Protein AF-0000000078946453 (afdb_homodimer)

Foldseek 3Di:
DVVVVVVVVVVVVVVVVVVVVVVVVVVVVVVVLVVVLLVLLQVLQVLLVLLLCLLVLLVLVVVVLLPDPVSVVVSLVSLVSNLVSLVSQLVSLVVNCVSPVDVLSVLSNLLSVLSNVLSVVPNVPPSVCSVLSNVCSVLSNVLSVLSVVCSVCGSRNDDSVSSNSSSVSSVPRD/DVVVVVVVVVVVVVVVVVVVVVVVVVVVVVVVLVVVLLVLLQVLQVLLVLLLCLLVLLVLVVVVLLPDPVSVVVSLVSLVSNLVSLVSLLVSLVVNCVSPVDVLSVLSNLLSVLSNVLSVVPNVPPSVCSVLSNVCSVLSNVLSVLSVVCSVCGRRNDDSVSSNSSSVSSVPRD

Nearest PDB structures (foldseek):
  8tn6-assembly1_C  TM=4.004E-01  e=3.672E+00  synthetic construct
  3zx6-assembly1_B  TM=2.404E-01  e=4.456E+00  Archaeoglobus fulgidus DSM 4304
  7cbc-assembly2_B  TM=3.211E-01  e=9.672E+00  synthetic construct
  3zx6-assembly1_B  TM=2.409E-01  e=3.520E+00  Archaeoglobus fulgidus DSM 4304
  6s18-assembly1_B  TM=2.578E-01  e=8.008E+00  Pseudomonas putida KT2440

Radius of gyration: 26.11 Å; Cα contacts (8 Å, |Δi|>4): 482; chains: 2; bounding box: 46×91×52 Å

Organism: Thermococcus gammatolerans (strain DSM 15229 / JCM 11827 / EJ3) (NCBI:txid593117)

Secondary structure (DSSP, 8-state):
-HHHHHHHHHHHHHHHHHHHHHHHHHHHHHHHHHHHHHHHHHHHHHHHHHHHTTHHHHHHHHTTTTTSHHHHHHHHHHHHHHHHHHHHHHHHHHHHHHHH--HHHHHHHHHHHHHHHHHHHHHHTTTTTHHHHHHTHHHHHHHHHHHHHHHHT-TT---HHHHHHHHHHHHT--/-HHHHHHHHHHHHHHHHHHHHHHHHHHHHHHHHHHHHHHHHHHHHHHHHHHHTTHHHHHHHHTTTTTSHHHHHHHHHHHHHHHHHHHHHHHHHHHHHHHH--HHHHHHHHHHHHHHHHHHHHHHTTTTTHHHHHHTHHHHHHHHHHHHHHHHT-TT---HHHHHHHHHHHHT--

Sequence (348 aa):
MVLMKHVTSLILVLLLIVSGSLGYAYHQKSVESEKAKNGLISALTPTLHCLEEITLLKSMIEHNATRDPLQSQVLYEKVRRFNYCAWVLADIAGDLYQLTKDEKYWNLHSAASNLEVFLNHVNVHYPYAKDDLERNADLFEEIGESISEIYKSRRGNFTNAQTERLLNLTEGLSMVLMKHVTSLILVLLLIVSGSLGYAYHQKSVESEKAKNGLISALTPTLHCLEEITLLKSMIEHNATRDPLQSQVLYEKVRRFNYCAWVLADIAGDLYQLTKDEKYWNLHSAASNLEVFLNHVNVHYPYAKDDLERNADLFEEIGESISEIYKSRRGNFTNAQTERLLNLTEGLS

Solvent-accessible surface area (backbone atoms only — not comparable to full-atom values): 16660 Å² total; per-residue (Å²): 114,69,65,59,53,51,52,52,53,51,51,50,53,52,43,50,50,49,34,51,52,32,47,51,52,28,52,53,29,44,52,49,24,51,50,30,47,50,36,48,41,54,48,44,51,57,30,35,56,56,40,28,55,43,33,53,52,24,59,39,47,75,66,46,19,71,74,34,75,62,46,28,52,38,51,49,44,49,41,49,37,41,23,53,28,20,48,42,40,17,51,43,24,42,40,48,16,75,72,64,68,43,62,39,28,44,29,40,14,52,19,23,43,41,46,20,53,54,35,44,51,38,59,73,39,60,81,73,32,45,63,47,53,59,76,37,24,71,54,32,36,54,43,12,53,44,37,41,56,47,48,70,42,43,83,72,61,50,51,50,69,58,24,47,50,39,25,57,53,31,68,65,65,106,112,70,64,59,53,51,52,52,51,52,52,49,52,51,42,51,51,51,32,51,52,33,47,51,51,28,52,54,31,45,52,50,25,50,51,31,47,49,36,49,42,54,47,43,51,58,29,35,57,57,39,28,54,42,33,54,53,26,58,38,48,77,65,44,19,71,74,33,75,62,45,28,51,38,50,50,44,49,39,49,38,39,23,52,28,21,47,41,41,17,51,41,23,42,41,48,17,77,72,66,68,42,62,40,28,45,30,40,13,52,20,24,43,40,45,20,53,53,34,44,50,38,59,74,39,59,82,74,33,45,63,47,52,61,75,37,25,70,54,33,34,52,44,11,53,44,38,40,56,46,48,71,41,43,82,71,63,50,51,51,68,56,22,47,50,39,26,57,53,32,69,64,65,105

pLDDT: mean 92.34, std 5.79, range [66.19, 98.75]

Structure (mmCIF, N/CA/C/O backbone):
data_AF-0000000078946453-model_v1
#
loop_
_entity.id
_entity.type
_entity.pdbx_description
1 polymer 'Uncharacterized protein'
#
loop_
_atom_site.group_PDB
_atom_site.id
_atom_site.type_symbol
_atom_site.label_atom_id
_atom_site.label_alt_id
_atom_site.label_comp_id
_atom_site.label_asym_id
_atom_site.label_entity_id
_atom_site.label_seq_id
_atom_site.pdbx_PDB_ins_code
_atom_site.Cartn_x
_atom_site.Cartn_y
_atom_site.Cartn_z
_atom_site.occupancy
_atom_site.B_iso_or_equiv
_atom_site.auth_seq_id
_atom_site.auth_comp_id
_atom_site.auth_asym_id
_atom_site.auth_atom_id
_atom_site.pdbx_PDB_model_num
ATOM 1 N N . MET A 1 1 ? 0.824 58.375 33.188 1 66.88 1 MET A N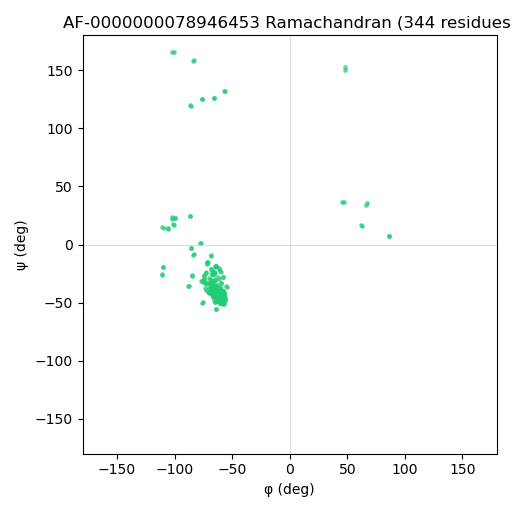 1
ATOM 2 C CA . MET A 1 1 ? 0.172 58.406 31.891 1 66.88 1 MET A CA 1
ATOM 3 C C . MET A 1 1 ? 1.122 57.938 30.797 1 66.88 1 MET A C 1
ATOM 5 O O . MET A 1 1 ? 0.752 57.094 29.969 1 66.88 1 MET A O 1
ATOM 9 N N . VAL A 1 2 ? 2.42 58.312 30.859 1 77.94 2 VAL A N 1
ATOM 10 C CA . VAL A 1 2 ? 3.438 57.938 29.891 1 77.94 2 VAL A CA 1
ATOM 11 C C . VAL A 1 2 ? 3.795 56.438 30.062 1 77.94 2 VAL A C 1
ATOM 13 O O . VAL A 1 2 ? 3.91 55.719 29.078 1 77.94 2 VAL A O 1
ATOM 16 N N . LEU A 1 3 ? 3.762 55.969 31.219 1 78.25 3 LEU A N 1
ATOM 17 C CA . LEU A 1 3 ? 4.109 54.562 31.516 1 78.25 3 LEU A CA 1
ATOM 18 C C . LEU A 1 3 ? 3.061 53.625 30.953 1 78.25 3 LEU A C 1
ATOM 20 O O . LEU A 1 3 ? 3.4 52.562 30.406 1 78.25 3 LEU A O 1
ATOM 24 N N . MET A 1 4 ? 1.855 54.031 31.109 1 77.06 4 MET A N 1
ATOM 25 C CA . MET A 1 4 ? 0.747 53.188 30.625 1 77.06 4 MET A CA 1
ATOM 26 C C . MET A 1 4 ? 0.76 53.094 29.109 1 77.06 4 MET A C 1
ATOM 28 O O . MET A 1 4 ? 0.455 52.062 28.547 1 77.06 4 MET A O 1
ATOM 32 N N . LYS A 1 5 ? 1.226 54.156 28.438 1 81.31 5 LYS A N 1
ATOM 33 C CA . LYS A 1 5 ? 1.313 54.188 26.984 1 81.31 5 LYS A CA 1
ATOM 34 C C . LYS A 1 5 ? 2.418 53.25 26.5 1 81.31 5 LYS A C 1
ATOM 36 O O . LYS A 1 5 ? 2.256 52.562 25.484 1 81.31 5 LYS A O 1
ATOM 41 N N . HIS A 1 6 ? 3.439 53.156 27.297 1 84.06 6 HIS A N 1
ATOM 42 C CA . HIS A 1 6 ? 4.562 52.281 26.938 1 84.06 6 HIS A CA 1
ATOM 43 C C . HIS A 1 6 ? 4.207 50.812 27.094 1 84.06 6 HIS A C 1
ATOM 45 O O . HIS A 1 6 ? 4.559 50 26.266 1 84.06 6 HIS A O 1
ATOM 51 N N . VAL A 1 7 ? 3.475 50.562 28.141 1 84.44 7 VAL A N 1
ATOM 52 C CA . VAL A 1 7 ? 3.076 49.156 28.406 1 84.44 7 VAL A CA 1
ATOM 53 C C . VAL A 1 7 ? 2.113 48.688 27.328 1 84.44 7 VAL A C 1
ATOM 55 O O . VAL A 1 7 ? 2.242 47.562 26.828 1 84.44 7 VAL A O 1
ATOM 58 N N . THR A 1 8 ? 1.197 49.531 26.891 1 83.5 8 THR A N 1
ATOM 59 C CA . THR A 1 8 ? 0.227 49.156 25.859 1 83.5 8 THR A CA 1
ATOM 60 C C . THR A 1 8 ? 0.92 48.938 24.531 1 83.5 8 THR A C 1
ATOM 62 O O . THR A 1 8 ? 0.562 48.031 23.781 1 83.5 8 THR A O 1
ATOM 65 N N . SER A 1 9 ? 1.885 49.812 24.234 1 84.62 9 SER A N 1
ATOM 66 C CA . SER A 1 9 ? 2.639 49.656 23 1 84.62 9 SER A CA 1
ATOM 67 C C . SER A 1 9 ? 3.416 48.344 22.984 1 84.62 9 SER A C 1
ATOM 69 O O . SER A 1 9 ? 3.463 47.656 21.969 1 84.62 9 SER A O 1
ATOM 71 N N . LEU A 1 10 ? 3.977 47.938 24.141 1 86.69 10 LEU A N 1
ATOM 72 C CA . LEU A 1 10 ? 4.734 46.688 24.25 1 86.69 10 LEU A CA 1
ATOM 73 C C . LEU A 1 10 ? 3.826 45.5 24.062 1 86.69 10 LEU A C 1
ATOM 75 O O . LEU A 1 10 ? 4.195 44.531 23.391 1 86.69 10 LEU A O 1
ATOM 79 N N . ILE A 1 11 ? 2.68 45.531 24.656 1 86.31 11 ILE A N 1
ATOM 80 C CA . ILE A 1 11 ? 1.717 44.438 24.531 1 86.31 11 ILE A CA 1
ATOM 81 C C . ILE A 1 11 ? 1.278 44.312 23.078 1 86.31 11 ILE A C 1
ATOM 83 O O . ILE A 1 11 ? 1.152 43.188 22.578 1 86.31 11 ILE A O 1
ATOM 87 N N . LEU A 1 12 ? 1.073 45.438 22.359 1 86.69 12 LEU A N 1
ATOM 88 C CA . LEU A 1 12 ? 0.658 45.406 20.969 1 86.69 12 LEU A CA 1
ATOM 89 C C . LEU A 1 12 ? 1.725 44.781 20.078 1 86.69 12 LEU A C 1
ATOM 91 O O . LEU A 1 12 ? 1.409 43.938 19.219 1 86.69 12 LEU A O 1
ATOM 95 N N . VAL A 1 13 ? 2.936 45.156 20.328 1 86 13 VAL A N 1
ATOM 96 C CA . VAL A 1 13 ? 4.043 44.594 19.547 1 86 13 VAL A CA 1
ATOM 97 C C . VAL A 1 13 ? 4.145 43.094 19.797 1 86 13 VAL A C 1
ATOM 99 O O . VAL A 1 13 ? 4.316 42.312 18.844 1 86 13 VAL A O 1
ATOM 102 N N . LEU A 1 14 ? 4.008 42.656 21.047 1 86.44 14 LEU A N 1
ATOM 103 C CA . LEU A 1 14 ? 4.078 41.219 21.391 1 86.44 14 LEU A CA 1
ATOM 104 C C . LEU A 1 14 ? 2.955 40.438 20.719 1 86.44 14 LEU A C 1
ATOM 106 O O . LEU A 1 14 ? 3.182 39.344 20.188 1 86.44 14 LEU A O 1
ATOM 110 N N . LEU A 1 15 ? 1.777 41.031 20.703 1 88.44 15 LEU A N 1
ATOM 111 C CA . LEU A 1 15 ? 0.633 40.375 20.094 1 88.44 15 LEU A CA 1
ATOM 112 C C . LEU A 1 15 ? 0.803 40.281 18.578 1 88.44 15 LEU A C 1
ATOM 114 O O . LEU A 1 15 ? 0.395 39.281 17.969 1 88.44 15 LEU A O 1
ATOM 118 N N . LEU A 1 16 ? 1.452 41.25 17.969 1 87.62 16 LEU A N 1
ATOM 119 C CA . LEU A 1 16 ? 1.72 41.219 16.531 1 87.62 16 LEU A CA 1
ATOM 120 C C . LEU A 1 16 ? 2.736 40.125 16.203 1 87.62 16 LEU A C 1
ATOM 122 O O . LEU A 1 16 ? 2.568 39.406 15.227 1 87.62 16 LEU A O 1
ATOM 126 N N . ILE A 1 17 ? 3.729 40 17.016 1 86.56 17 ILE A N 1
ATOM 127 C CA . ILE A 1 17 ? 4.746 38.969 16.828 1 86.56 17 ILE A CA 1
ATOM 128 C C . ILE A 1 17 ? 4.125 37.562 17 1 86.56 17 ILE A C 1
ATOM 130 O O . ILE A 1 17 ? 4.355 36.688 16.172 1 86.56 17 ILE A O 1
ATOM 134 N N . VAL A 1 18 ? 3.303 37.438 18.016 1 85.75 18 VAL A N 1
ATOM 135 C CA . VAL A 1 18 ? 2.652 36.156 18.266 1 85.75 18 VAL A CA 1
ATOM 136 C C . VAL A 1 18 ? 1.707 35.812 17.125 1 85.75 18 VAL A C 1
ATOM 138 O O . VAL A 1 18 ? 1.709 34.656 16.625 1 85.75 18 VAL A O 1
ATOM 141 N N . SER A 1 19 ? 0.972 36.75 16.641 1 85.56 19 SER A N 1
ATOM 142 C CA . SER A 1 19 ? 0.045 36.531 15.531 1 85.56 19 SER A CA 1
ATOM 143 C C . SER A 1 19 ? 0.791 36.188 14.25 1 85.56 19 SER A C 1
ATOM 145 O O . SER A 1 19 ? 0.374 35.281 13.508 1 85.56 19 SER A O 1
ATOM 147 N N . GLY A 1 20 ? 1.85 36.906 14 1 87 20 GLY A N 1
ATOM 148 C CA . GLY A 1 20 ? 2.662 36.594 12.836 1 87 20 GLY A CA 1
ATOM 149 C C . GLY A 1 20 ? 3.295 35.188 12.906 1 87 20 GLY A C 1
ATOM 150 O O . GLY A 1 20 ? 3.281 34.469 11.922 1 87 20 GLY A O 1
ATOM 151 N N . SER A 1 21 ? 3.854 34.844 14.109 1 89.38 21 SER A N 1
ATOM 152 C CA . SER A 1 21 ? 4.477 33.562 14.32 1 89.38 21 SER A CA 1
ATOM 153 C C . SER A 1 21 ? 3.453 32.438 14.211 1 89.38 21 SER A C 1
ATOM 155 O O . SER A 1 21 ? 3.713 31.406 13.57 1 89.38 21 SER A O 1
ATOM 157 N N . LEU A 1 22 ? 2.25 32.656 14.766 1 87.38 22 LEU A N 1
ATOM 158 C CA . LEU A 1 22 ? 1.191 31.672 14.703 1 87.38 22 LEU A CA 1
ATOM 159 C C . LEU A 1 22 ? 0.666 31.531 13.281 1 87.38 22 LEU A C 1
ATOM 161 O O . LEU A 1 22 ? 0.335 30.422 12.844 1 87.38 22 LEU A O 1
ATOM 165 N N . GLY A 1 23 ? 0.599 32.656 12.609 1 86.88 23 GLY A N 1
ATOM 166 C CA . GLY A 1 23 ? 0.19 32.625 11.219 1 86.88 23 GLY A CA 1
ATOM 167 C C . GLY A 1 23 ? 1.13 31.812 10.352 1 86.88 23 GLY A C 1
ATOM 168 O O . GLY A 1 23 ? 0.685 30.969 9.555 1 86.88 23 GLY A O 1
ATOM 169 N N . TYR A 1 24 ? 2.387 32.062 10.555 1 88.31 24 TYR A N 1
ATOM 170 C CA . TYR A 1 24 ? 3.404 31.328 9.82 1 88.31 24 TYR A CA 1
ATOM 171 C C . TYR A 1 24 ? 3.371 29.844 10.18 1 88.31 24 TYR A C 1
ATOM 173 O O . TYR A 1 24 ? 3.41 28.984 9.297 1 88.31 24 TYR A O 1
ATOM 181 N N . ALA A 1 25 ? 3.328 29.516 11.406 1 88.38 25 ALA A N 1
ATOM 182 C CA . ALA A 1 25 ? 3.268 28.125 11.883 1 88.38 25 ALA A CA 1
ATOM 183 C C . ALA A 1 25 ? 2.039 27.406 11.328 1 88.38 25 ALA A C 1
ATOM 185 O O . ALA A 1 25 ? 2.117 26.25 10.938 1 88.38 25 ALA A O 1
ATOM 186 N N . TYR A 1 26 ? 0.931 28.188 11.328 1 87.38 26 TYR A N 1
ATOM 187 C CA . TYR A 1 26 ? -0.296 27.641 10.758 1 87.38 26 TYR A CA 1
ATOM 188 C C . TYR A 1 26 ? -0.104 27.281 9.289 1 87.38 26 TYR A C 1
ATOM 190 O O . TYR A 1 26 ? -0.515 26.203 8.844 1 87.38 26 TYR A O 1
ATOM 198 N N . HIS A 1 27 ? 0.507 28.172 8.531 1 88.56 27 HIS A N 1
ATOM 199 C CA . HIS A 1 27 ? 0.732 27.922 7.113 1 88.56 27 HIS A CA 1
ATOM 200 C C . HIS A 1 27 ? 1.623 26.703 6.898 1 88.56 27 HIS A C 1
ATOM 202 O O . HIS A 1 27 ? 1.335 25.859 6.047 1 88.56 27 HIS A O 1
ATOM 208 N N . GLN A 1 28 ? 2.641 26.547 7.684 1 89.06 28 GLN A N 1
ATOM 209 C CA . GLN A 1 28 ? 3.557 25.406 7.566 1 89.06 28 GLN A CA 1
ATOM 210 C C . GLN A 1 28 ? 2.85 24.094 7.863 1 89.06 28 GLN A C 1
ATOM 212 O O . GLN A 1 28 ? 3.012 23.125 7.129 1 89.06 28 GLN A O 1
ATOM 217 N N . LYS A 1 29 ? 2.062 24.094 8.875 1 88.81 29 LYS A N 1
ATOM 218 C CA . LYS A 1 29 ? 1.337 22.875 9.25 1 88.81 29 LYS A CA 1
ATOM 219 C C . LYS A 1 29 ? 0.267 22.531 8.219 1 88.81 29 LYS A C 1
ATOM 221 O O . LYS A 1 29 ? -0.012 21.359 7.977 1 88.81 29 LYS A O 1
ATOM 226 N N . SER A 1 30 ? -0.28 23.562 7.668 1 89.94 30 SER A N 1
ATOM 227 C CA . SER A 1 30 ? -1.271 23.359 6.613 1 89.94 30 SER A CA 1
ATOM 228 C C . SER A 1 30 ? -0.649 22.688 5.395 1 89.94 30 SER A C 1
ATOM 230 O O . SER A 1 30 ? -1.221 21.734 4.844 1 89.94 30 SER A O 1
ATOM 232 N N . VAL A 1 31 ? 0.489 23.109 5.039 1 90.38 31 VAL A N 1
ATOM 233 C CA . VAL A 1 31 ? 1.204 22.531 3.904 1 90.38 31 VAL A CA 1
ATOM 234 C C . VAL A 1 31 ? 1.581 21.094 4.215 1 90.38 31 VAL A C 1
ATOM 236 O O . VAL A 1 31 ? 1.402 20.203 3.377 1 90.38 31 VAL A O 1
ATOM 239 N N . GLU A 1 32 ? 2.051 20.859 5.371 1 89.44 32 GLU A N 1
ATOM 240 C CA . GLU A 1 32 ? 2.424 19.516 5.805 1 89.44 32 GLU A CA 1
ATOM 241 C C . GLU A 1 32 ? 1.227 18.562 5.758 1 89.44 32 GLU A C 1
ATOM 243 O O . GLU A 1 32 ? 1.343 17.422 5.293 1 89.44 32 GLU A O 1
ATOM 248 N N . SER A 1 33 ? 0.172 19.016 6.266 1 89.44 33 SER A N 1
ATOM 249 C CA . SER A 1 33 ? -1.051 18.219 6.277 1 89.44 33 SER A CA 1
ATOM 250 C C . SER A 1 33 ? -1.504 17.875 4.863 1 89.44 33 SER A C 1
ATOM 252 O O . SER A 1 33 ? -1.875 16.734 4.582 1 89.44 33 SER A O 1
ATOM 254 N N . GLU A 1 34 ? -1.444 18.844 4.031 1 91.25 34 GLU A N 1
ATOM 255 C CA . GLU A 1 34 ? -1.855 18.625 2.646 1 91.25 34 GLU A CA 1
ATOM 256 C C . GLU A 1 34 ? -0.917 17.641 1.939 1 91.25 34 GLU A C 1
ATOM 258 O O . GLU A 1 34 ? -1.365 16.781 1.179 1 91.25 34 GLU A O 1
ATOM 263 N N . LYS A 1 35 ? 0.306 17.719 2.199 1 91 35 LYS A N 1
ATOM 264 C CA . LYS A 1 35 ? 1.284 16.797 1.621 1 91 35 LYS A CA 1
ATOM 265 C C . LYS A 1 35 ? 1.042 15.367 2.092 1 91 35 LYS A C 1
ATOM 267 O O . LYS A 1 35 ? 1.118 14.43 1.3 1 91 35 LYS A O 1
ATOM 272 N N . ALA A 1 36 ? 0.792 15.234 3.328 1 90.75 36 ALA A N 1
ATOM 273 C CA . ALA A 1 36 ? 0.53 13.906 3.883 1 90.75 36 ALA A CA 1
ATOM 274 C C . ALA A 1 36 ? -0.732 13.297 3.277 1 90.75 36 ALA A C 1
ATOM 276 O O . ALA A 1 36 ? -0.748 12.117 2.91 1 90.75 36 ALA A O 1
ATOM 277 N N . LYS A 1 37 ? -1.721 14.125 3.189 1 91.75 37 LYS A N 1
ATOM 278 C CA . LYS A 1 37 ? -2.965 13.672 2.576 1 91.75 37 LYS A CA 1
ATOM 279 C C . LYS A 1 37 ? -2.742 13.25 1.124 1 91.75 37 LYS A C 1
ATOM 281 O O . LYS A 1 37 ? -3.238 12.211 0.688 1 91.75 37 LYS A O 1
ATOM 286 N N . ASN A 1 38 ? -1.992 14 0.441 1 92.25 38 ASN A N 1
ATOM 287 C CA . ASN A 1 38 ? -1.677 13.688 -0.949 1 92.25 38 ASN A CA 1
ATOM 288 C C . ASN A 1 38 ? -0.859 12.406 -1.064 1 92.25 38 ASN A C 1
ATOM 290 O O . ASN A 1 38 ? -0.999 11.664 -2.037 1 92.25 38 ASN A O 1
ATOM 294 N N . GLY A 1 39 ? 0.018 12.188 -0.102 1 91.75 39 GLY A N 1
ATOM 295 C CA . GLY A 1 39 ? 0.75 10.938 -0.057 1 91.75 39 GLY A CA 1
ATOM 296 C C . GLY A 1 39 ? -0.153 9.719 0.068 1 91.75 39 GLY A C 1
ATOM 297 O O . GLY A 1 39 ? 0.029 8.727 -0.64 1 91.75 39 GLY A O 1
ATOM 298 N N . LEU A 1 40 ? -1.146 9.789 0.938 1 93.31 40 LEU A N 1
ATOM 299 C CA . LEU A 1 40 ? -2.117 8.711 1.092 1 93.31 40 LEU A CA 1
ATOM 300 C C . LEU A 1 40 ? -2.906 8.508 -0.196 1 93.31 40 LEU A C 1
ATOM 302 O O . LEU A 1 40 ? -3.098 7.367 -0.635 1 93.31 40 LEU A O 1
ATOM 306 N N . ILE A 1 41 ? -3.303 9.609 -0.798 1 93.62 41 ILE A N 1
ATOM 307 C CA . ILE A 1 41 ? -4.066 9.531 -2.039 1 93.62 41 ILE A CA 1
ATOM 308 C C . ILE A 1 41 ? -3.217 8.883 -3.127 1 93.62 41 ILE A C 1
ATOM 310 O O . ILE A 1 41 ? -3.701 8.031 -3.873 1 93.62 41 ILE A O 1
ATOM 314 N N . SER A 1 42 ? -1.969 9.227 -3.178 1 91.62 42 SER A N 1
ATOM 315 C CA . SER A 1 42 ? -1.063 8.656 -4.172 1 91.62 42 SER A CA 1
ATOM 316 C C . SER A 1 42 ? -0.905 7.152 -3.973 1 91.62 42 SER A C 1
ATOM 318 O O . SER A 1 42 ? -0.816 6.398 -4.945 1 91.62 42 SER A O 1
ATOM 320 N N . ALA A 1 43 ? -0.918 6.695 -2.754 1 90.69 43 ALA A N 1
ATOM 321 C CA . ALA A 1 43 ? -0.716 5.289 -2.422 1 90.69 43 ALA A CA 1
ATOM 322 C C . ALA A 1 43 ? -1.923 4.449 -2.834 1 90.69 43 ALA A C 1
ATOM 324 O O . ALA A 1 43 ? -1.83 3.223 -2.932 1 90.69 43 ALA A O 1
ATOM 325 N N . LEU A 1 44 ? -3.059 5.129 -3.119 1 93.38 44 LEU A N 1
ATOM 326 C CA . LEU A 1 44 ? -4.23 4.414 -3.613 1 93.38 44 LEU A CA 1
ATOM 327 C C . LEU A 1 44 ? -3.971 3.838 -5 1 93.38 44 LEU A C 1
ATOM 329 O O . LEU A 1 44 ? -4.473 2.76 -5.332 1 93.38 44 LEU A O 1
ATOM 333 N N . THR A 1 45 ? -3.154 4.496 -5.773 1 91.56 45 THR A N 1
ATOM 334 C CA . THR A 1 45 ? -3 4.188 -7.191 1 91.56 45 THR A CA 1
ATOM 335 C C . THR A 1 45 ? -2.422 2.785 -7.375 1 91.56 45 THR A C 1
ATOM 337 O O . THR A 1 45 ? -3.041 1.933 -8.016 1 91.56 45 THR A O 1
ATOM 340 N N . PRO A 1 46 ? -1.27 2.471 -6.789 1 90.44 46 PRO A N 1
ATOM 341 C CA . PRO A 1 46 ? -0.75 1.117 -6.996 1 90.44 46 PRO A CA 1
ATOM 342 C C . PRO A 1 46 ? -1.647 0.041 -6.391 1 90.44 46 PRO A C 1
ATOM 344 O O . PRO A 1 46 ? -1.735 -1.068 -6.922 1 90.44 46 PRO A O 1
ATOM 347 N N . THR A 1 47 ? -2.355 0.309 -5.312 1 94.62 47 THR A N 1
ATOM 348 C CA . THR A 1 47 ? -3.215 -0.674 -4.664 1 94.62 47 THR A CA 1
ATOM 349 C C . THR A 1 47 ? -4.441 -0.972 -5.523 1 94.62 47 THR A C 1
ATOM 351 O O . THR A 1 47 ? -4.832 -2.131 -5.676 1 94.62 47 THR A O 1
ATOM 354 N N . LEU A 1 48 ? -4.992 0.113 -6.102 1 95.62 48 LEU A N 1
ATOM 355 C CA . LEU A 1 48 ? -6.121 -0.058 -7.012 1 95.62 48 LEU A CA 1
ATOM 356 C C . LEU A 1 48 ? -5.691 -0.792 -8.273 1 95.62 48 LEU A C 1
ATOM 358 O O . LEU A 1 48 ? -6.414 -1.655 -8.773 1 95.62 48 LEU A O 1
ATOM 362 N N . HIS A 1 49 ? -4.539 -0.511 -8.758 1 93.38 49 HIS A N 1
ATOM 363 C CA . HIS A 1 49 ? -4.008 -1.194 -9.93 1 93.38 49 HIS A CA 1
ATOM 364 C C . HIS A 1 49 ? -3.832 -2.688 -9.672 1 93.38 49 HIS A C 1
ATOM 366 O O . HIS A 1 49 ? -4.16 -3.514 -10.523 1 93.38 49 HIS A O 1
ATOM 372 N N . CYS A 1 50 ? -3.324 -2.982 -8.523 1 94.31 50 CYS A N 1
ATOM 373 C CA . CYS A 1 50 ? -3.178 -4.375 -8.109 1 94.31 50 CYS A CA 1
ATOM 374 C C . CYS A 1 50 ? -4.523 -5.09 -8.133 1 94.31 50 CYS A C 1
ATOM 376 O O . CYS A 1 50 ? -4.629 -6.207 -8.641 1 94.31 50 CYS A O 1
ATOM 378 N N . LEU A 1 51 ? -5.555 -4.441 -7.68 1 97 51 LEU A N 1
ATOM 379 C CA . LEU A 1 51 ? -6.84 -5.082 -7.438 1 97 51 LEU A CA 1
ATOM 380 C C . LEU A 1 51 ? -7.668 -5.145 -8.719 1 97 51 LEU A C 1
ATOM 382 O O . LEU A 1 51 ? -8.57 -5.977 -8.836 1 97 51 LEU A O 1
ATOM 386 N N . GLU A 1 52 ? -7.441 -4.23 -9.633 1 95.12 52 GLU A N 1
ATOM 387 C CA . GLU A 1 52 ? -8.258 -4.254 -10.844 1 95.12 52 GLU A CA 1
ATOM 388 C C . GLU A 1 52 ? -8.07 -5.559 -11.609 1 95.12 52 GLU A C 1
ATOM 390 O O . GLU A 1 52 ? -8.953 -5.973 -12.367 1 95.12 52 GLU A O 1
ATOM 395 N N . GLU A 1 53 ? -6.996 -6.277 -11.391 1 94.94 53 GLU A N 1
ATOM 396 C CA . GLU A 1 53 ? -6.695 -7.535 -12.062 1 94.94 53 GLU A CA 1
ATOM 397 C C . GLU A 1 53 ? -7.516 -8.688 -11.484 1 94.94 53 GLU A C 1
ATOM 399 O O . GLU A 1 53 ? -7.434 -9.82 -11.961 1 94.94 53 GLU A O 1
ATOM 404 N N . ILE A 1 54 ? -8.344 -8.406 -10.547 1 97.06 54 ILE A N 1
ATOM 405 C CA . ILE A 1 54 ? -9.117 -9.453 -9.898 1 97.06 54 ILE A CA 1
ATOM 406 C C . ILE A 1 54 ? -10.062 -10.109 -10.906 1 97.06 54 ILE A C 1
ATOM 408 O O . ILE A 1 54 ? -10.523 -11.227 -10.703 1 97.06 54 ILE A O 1
ATOM 412 N N . THR A 1 55 ? -10.305 -9.406 -12.023 1 95.12 55 THR A N 1
ATOM 413 C CA . THR A 1 55 ? -11.109 -9.953 -13.102 1 95.12 55 THR A CA 1
ATOM 414 C C . THR A 1 55 ? -10.492 -11.234 -13.656 1 95.12 55 THR A C 1
ATOM 416 O O . THR A 1 55 ? -11.188 -12.086 -14.211 1 95.12 55 THR A O 1
ATOM 419 N N . LEU A 1 56 ? -9.211 -11.43 -13.492 1 94.75 56 LEU A N 1
ATOM 420 C CA . LEU A 1 56 ? -8.492 -12.594 -13.992 1 94.75 56 LEU A CA 1
ATOM 421 C C . LEU A 1 56 ? -8.977 -13.867 -13.289 1 94.75 56 LEU A C 1
ATOM 423 O O . LEU A 1 56 ? -8.906 -14.961 -13.859 1 94.75 56 LEU A O 1
ATOM 427 N N . LEU A 1 57 ? -9.516 -13.703 -12.086 1 95.94 57 LEU A N 1
ATOM 428 C CA . LEU A 1 57 ? -9.977 -14.867 -11.336 1 95.94 57 LEU A CA 1
ATOM 429 C C . LEU A 1 57 ? -11.125 -15.562 -12.055 1 95.94 57 LEU A C 1
ATOM 431 O O . LEU A 1 57 ? -11.172 -16.797 -12.109 1 95.94 57 LEU A O 1
ATOM 435 N N . LYS A 1 58 ? -11.992 -14.758 -12.602 1 95.56 58 LYS A N 1
ATOM 436 C CA . LYS A 1 58 ? -13.109 -15.352 -13.328 1 95.56 58 LYS A CA 1
ATOM 437 C C . LYS A 1 58 ? -12.609 -16.219 -14.484 1 95.56 58 LYS A C 1
ATOM 439 O O . LYS A 1 58 ? -13.039 -17.375 -14.633 1 95.56 58 LYS A O 1
ATOM 444 N N . SER A 1 59 ? -11.742 -15.648 -15.242 1 94.19 59 SER A N 1
ATOM 445 C CA . SER A 1 59 ? -11.211 -16.391 -16.391 1 94.19 59 SER A CA 1
ATOM 446 C C . SER A 1 59 ? -10.547 -17.688 -15.945 1 94.19 59 SER A C 1
ATOM 448 O O . SER A 1 59 ? -10.75 -18.734 -16.562 1 94.19 59 SER A O 1
ATOM 450 N N . MET A 1 60 ? -9.875 -17.656 -14.922 1 94.44 60 MET A N 1
ATOM 451 C CA . MET A 1 60 ? -9.18 -18.844 -14.43 1 94.44 60 MET A CA 1
ATOM 452 C C . MET A 1 60 ? -10.172 -19.891 -13.93 1 94.44 60 MET A C 1
ATOM 454 O O . MET A 1 60 ? -10.023 -21.078 -14.203 1 94.44 60 MET A O 1
ATOM 458 N N . ILE A 1 61 ? -11.172 -19.406 -13.266 1 94.06 61 ILE A N 1
ATOM 459 C CA . ILE A 1 61 ? -12.18 -20.297 -12.711 1 94.06 61 ILE A CA 1
ATOM 460 C C . ILE A 1 61 ? -12.953 -20.969 -13.852 1 94.06 61 ILE A C 1
ATOM 462 O O . ILE A 1 61 ? -13.195 -22.172 -13.82 1 94.06 61 ILE A O 1
ATOM 466 N N . GLU A 1 62 ? -13.258 -20.25 -14.875 1 93.5 62 GLU A N 1
ATOM 467 C CA . GLU A 1 62 ? -14 -20.766 -16.016 1 93.5 62 GLU A CA 1
ATOM 468 C C . GLU A 1 62 ? -13.172 -21.781 -16.797 1 93.5 62 GLU A C 1
ATOM 470 O O . GLU A 1 62 ? -13.727 -22.641 -17.5 1 93.5 62 GLU A O 1
ATOM 475 N N . HIS A 1 63 ? -11.891 -21.688 -16.609 1 91.88 63 HIS A N 1
ATOM 476 C CA . HIS A 1 63 ? -11.023 -22.656 -17.281 1 91.88 63 HIS A CA 1
ATOM 477 C C . HIS A 1 63 ? -10.555 -23.734 -16.312 1 91.88 63 HIS A C 1
ATOM 479 O O . HIS A 1 63 ? -9.453 -24.281 -16.469 1 91.88 63 HIS A O 1
ATOM 485 N N . ASN A 1 64 ? -11.227 -23.969 -15.305 1 87.88 64 ASN A N 1
ATOM 486 C CA . ASN A 1 64 ? -11.125 -25.062 -14.352 1 87.88 64 ASN A CA 1
ATOM 487 C C . ASN A 1 64 ? -9.82 -25.016 -13.562 1 87.88 64 ASN A C 1
ATOM 489 O O . ASN A 1 64 ? -9.258 -26.047 -13.211 1 87.88 64 ASN A O 1
ATOM 493 N N . ALA A 1 65 ? -9.414 -23.781 -13.32 1 87.62 65 ALA A N 1
ATOM 494 C CA . ALA A 1 65 ? -8.188 -23.625 -12.547 1 87.62 65 ALA A CA 1
ATOM 495 C C . ALA A 1 65 ? -8.375 -24.141 -11.117 1 87.62 65 ALA A C 1
ATOM 497 O O . ALA A 1 65 ? -7.41 -24.562 -10.477 1 87.62 65 ALA A O 1
ATOM 498 N N . THR A 1 66 ? -9.602 -24.141 -10.594 1 87.31 66 THR A N 1
ATOM 499 C CA . THR A 1 66 ? -9.836 -24.562 -9.219 1 87.31 66 THR A CA 1
ATOM 500 C C . THR A 1 66 ? -9.672 -26.078 -9.086 1 87.31 66 THR A C 1
ATOM 502 O O . THR A 1 66 ? -9.438 -26.594 -7.992 1 87.31 66 THR A O 1
ATO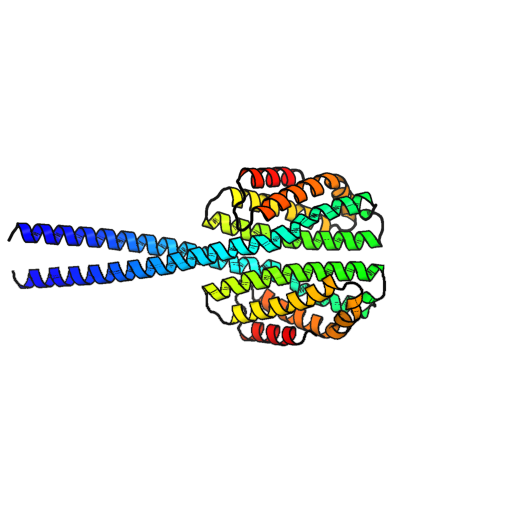M 505 N N . ARG A 1 67 ? -9.688 -26.797 -10.203 1 85.81 67 ARG A N 1
ATOM 506 C CA . ARG A 1 67 ? -9.711 -28.25 -10.156 1 85.81 67 ARG A CA 1
ATOM 507 C C . ARG A 1 67 ? -8.391 -28.844 -10.633 1 85.81 67 ARG A C 1
ATOM 509 O O . ARG A 1 67 ? -8.078 -30 -10.352 1 85.81 67 ARG A O 1
ATOM 516 N N . ASP A 1 68 ? -7.668 -28.047 -11.344 1 86.56 68 ASP A N 1
ATOM 517 C CA . ASP A 1 68 ? -6.32 -28.438 -11.742 1 86.56 68 ASP A CA 1
ATOM 518 C C . ASP A 1 68 ? -5.305 -28.094 -10.656 1 86.56 68 ASP A C 1
ATOM 520 O O . ASP A 1 68 ? -5.176 -26.938 -10.258 1 86.56 68 ASP A O 1
ATOM 524 N N . PRO A 1 69 ? -4.629 -29.141 -10.141 1 81.88 69 PRO A N 1
ATOM 525 C CA . PRO A 1 69 ? -3.721 -28.906 -9.016 1 81.88 69 PRO A CA 1
ATOM 526 C C . PRO A 1 69 ? -2.684 -27.812 -9.32 1 81.88 69 PRO A C 1
ATOM 528 O O . PRO A 1 69 ? -2.367 -27 -8.445 1 81.88 69 PRO A O 1
ATOM 531 N N . LEU A 1 70 ? -2.244 -27.781 -10.508 1 81.75 70 LEU A N 1
ATOM 532 C CA . LEU A 1 70 ? -1.22 -26.812 -10.859 1 81.75 70 LEU A CA 1
ATOM 533 C C . LEU A 1 70 ? -1.823 -25.406 -11 1 81.75 70 LEU A C 1
ATOM 535 O O . LEU A 1 70 ? -1.312 -24.453 -10.414 1 81.75 70 LEU A O 1
ATOM 539 N N . GLN A 1 71 ? -2.836 -25.344 -11.719 1 88.44 71 GLN A N 1
ATOM 540 C CA . GLN A 1 71 ? -3.477 -24.047 -11.945 1 88.44 71 GLN A CA 1
ATOM 541 C C . GLN A 1 71 ? -4.098 -23.516 -10.656 1 88.44 71 GLN A C 1
ATOM 543 O O . GLN A 1 71 ? -4.141 -22.297 -10.438 1 88.44 71 GLN A O 1
ATOM 548 N N . SER A 1 72 ? -4.422 -24.406 -9.797 1 90.44 72 SER A N 1
ATOM 549 C CA . SER A 1 72 ? -4.996 -24 -8.516 1 90.44 72 SER A CA 1
ATOM 550 C C . SER A 1 72 ? -3.971 -23.25 -7.66 1 90.44 72 SER A C 1
ATOM 552 O O . SER A 1 72 ? -4.309 -22.281 -6.977 1 90.44 72 SER A O 1
ATOM 554 N N . GLN A 1 73 ? -2.77 -23.719 -7.727 1 89.38 73 GLN A N 1
ATOM 555 C CA . GLN A 1 73 ? -1.721 -23.031 -6.973 1 89.38 73 GLN A CA 1
ATOM 556 C C . GLN A 1 73 ? -1.513 -21.609 -7.48 1 89.38 73 GLN A C 1
ATOM 558 O O . GLN A 1 73 ? -1.312 -20.688 -6.688 1 89.38 73 GLN A O 1
ATOM 563 N N . VAL A 1 74 ? -1.533 -21.438 -8.75 1 91.25 74 VAL A N 1
ATOM 564 C CA . VAL A 1 74 ? -1.384 -20.125 -9.359 1 91.25 74 VAL A CA 1
ATOM 565 C C . VAL A 1 74 ? -2.561 -19.234 -8.969 1 91.25 74 VAL A C 1
ATOM 567 O O . VAL A 1 74 ? -2.375 -18.078 -8.609 1 91.25 74 VAL A O 1
ATOM 570 N N . LEU A 1 75 ? -3.682 -19.844 -9.031 1 93.56 75 LEU A N 1
ATOM 571 C CA . LEU A 1 75 ? -4.902 -19.125 -8.656 1 93.56 75 LEU A CA 1
ATOM 572 C C . LEU A 1 75 ? -4.824 -18.641 -7.215 1 93.56 75 LEU A C 1
ATOM 574 O O . LEU A 1 75 ? -5.137 -17.484 -6.93 1 93.56 75 LEU A O 1
ATOM 578 N N . TYR A 1 76 ? -4.336 -19.406 -6.32 1 92.75 76 TYR A N 1
ATOM 579 C CA . TYR A 1 76 ? -4.297 -19.047 -4.906 1 92.75 76 TYR A CA 1
ATOM 580 C C . TYR A 1 76 ? -3.221 -18.016 -4.633 1 92.75 76 TYR A C 1
ATOM 582 O O . TYR A 1 76 ? -3.379 -17.156 -3.756 1 92.75 76 TYR A O 1
ATOM 590 N N . GLU A 1 77 ? -2.191 -18.047 -5.418 1 92.31 77 GLU A N 1
ATOM 591 C CA . GLU A 1 77 ? -1.194 -17 -5.285 1 92.31 77 GLU A CA 1
ATOM 592 C C . GLU A 1 77 ? -1.754 -15.648 -5.727 1 92.31 77 GLU A C 1
ATOM 594 O O . GLU A 1 77 ? -1.427 -14.609 -5.145 1 92.31 77 GLU A O 1
ATOM 599 N N . LYS A 1 78 ? -2.551 -15.688 -6.719 1 94.44 78 LYS A N 1
ATOM 600 C CA . LYS A 1 78 ? -3.219 -14.453 -7.125 1 94.44 78 LYS A CA 1
ATOM 601 C C . LYS A 1 78 ? -4.172 -13.961 -6.039 1 94.44 78 LYS A C 1
ATOM 603 O O . LYS A 1 78 ? -4.25 -12.758 -5.773 1 94.44 78 LYS A O 1
ATOM 608 N N . VAL A 1 79 ? -4.875 -14.898 -5.453 1 95.31 79 VAL A N 1
ATOM 609 C CA . VAL A 1 79 ? -5.781 -14.57 -4.359 1 95.31 79 VAL A CA 1
ATOM 610 C C . VAL A 1 79 ? -5 -13.93 -3.217 1 95.31 79 VAL A C 1
ATOM 612 O O . VAL A 1 79 ? -5.434 -12.922 -2.645 1 95.31 79 VAL A O 1
ATOM 615 N N . ARG A 1 80 ? -3.92 -14.469 -2.922 1 93.25 80 ARG A N 1
ATOM 616 C CA . ARG A 1 80 ? -3.076 -13.922 -1.862 1 93.25 80 ARG A CA 1
ATOM 617 C C . ARG A 1 80 ? -2.623 -12.508 -2.197 1 93.25 80 ARG A C 1
ATOM 619 O O . ARG A 1 80 ? -2.615 -11.633 -1.331 1 93.25 80 ARG A O 1
ATOM 626 N N . ARG A 1 81 ? -2.201 -12.312 -3.449 1 93.12 81 ARG A N 1
ATOM 627 C CA . ARG A 1 81 ? -1.814 -10.977 -3.898 1 93.12 81 ARG A CA 1
ATOM 628 C C . ARG A 1 81 ? -2.955 -9.984 -3.709 1 93.12 81 ARG A C 1
ATOM 630 O O . ARG A 1 81 ? -2.762 -8.906 -3.133 1 93.12 81 ARG A O 1
ATOM 637 N N . PHE A 1 82 ? -4.078 -10.383 -4.156 1 96.62 82 PHE A N 1
ATOM 638 C CA . PHE A 1 82 ? -5.223 -9.484 -4.066 1 96.62 82 PHE A CA 1
ATOM 639 C C . PHE A 1 82 ? -5.617 -9.25 -2.613 1 96.62 82 PHE A C 1
ATOM 641 O O . PHE A 1 82 ? -6.074 -8.164 -2.256 1 96.62 82 PHE A O 1
ATOM 648 N N . ASN A 1 83 ? -5.441 -10.273 -1.79 1 95.69 83 ASN A N 1
ATOM 649 C CA . ASN A 1 83 ? -5.703 -10.117 -0.363 1 95.69 83 ASN A CA 1
ATOM 650 C C . ASN A 1 83 ? -4.828 -9.031 0.254 1 95.69 83 ASN A C 1
ATOM 652 O O . ASN A 1 83 ? -5.324 -8.148 0.957 1 95.69 83 ASN A O 1
ATOM 656 N N . TYR A 1 84 ? -3.58 -9.031 -0.079 1 93 84 TYR A N 1
ATOM 657 C CA . TYR A 1 84 ? -2.664 -8.023 0.439 1 93 84 TYR A CA 1
ATOM 658 C C . TYR A 1 84 ? -3.025 -6.641 -0.083 1 93 84 TYR A C 1
ATOM 660 O O . TYR A 1 84 ? -3.016 -5.664 0.67 1 93 84 TYR A O 1
ATOM 668 N N . CYS A 1 85 ? -3.334 -6.574 -1.329 1 95.19 85 CYS A N 1
ATOM 669 C CA . CYS A 1 85 ? -3.684 -5.289 -1.926 1 95.19 85 CYS A CA 1
ATOM 670 C C . CYS A 1 85 ? -4.953 -4.727 -1.301 1 95.19 85 CYS A C 1
ATOM 672 O O . CYS A 1 85 ? -5.047 -3.521 -1.049 1 95.19 85 CYS A O 1
ATOM 674 N N . ALA A 1 86 ? -5.898 -5.605 -1.024 1 97.25 86 ALA A N 1
ATOM 675 C CA . ALA A 1 86 ? -7.145 -5.18 -0.388 1 97.25 86 ALA A CA 1
ATOM 676 C C . ALA A 1 86 ? -6.891 -4.691 1.035 1 97.25 86 ALA A C 1
ATOM 678 O O . ALA A 1 86 ? -7.477 -3.695 1.467 1 97.25 86 ALA A O 1
ATOM 679 N N . TRP A 1 87 ? -6.047 -5.352 1.718 1 96 87 TRP A N 1
ATOM 680 C CA . TRP A 1 87 ? -5.691 -4.961 3.078 1 96 87 TRP A CA 1
ATOM 681 C C . TRP A 1 87 ? -5.082 -3.561 3.102 1 96 87 TRP A C 1
ATOM 683 O O . TRP A 1 87 ? -5.492 -2.715 3.9 1 96 87 TRP A O 1
ATOM 693 N N . VAL A 1 88 ? -4.121 -3.33 2.242 1 95.19 88 VAL A N 1
ATOM 694 C CA . VAL A 1 88 ? -3.455 -2.033 2.176 1 95.19 88 VAL A CA 1
ATOM 695 C C . VAL A 1 88 ? -4.461 -0.956 1.78 1 95.19 88 VAL A C 1
ATOM 697 O O . VAL A 1 88 ? -4.484 0.126 2.371 1 95.19 88 VAL A O 1
ATOM 700 N N . LEU A 1 89 ? -5.293 -1.266 0.798 1 96.69 89 LEU A N 1
ATOM 701 C CA . LEU A 1 89 ? -6.305 -0.312 0.355 1 96.69 89 LEU A CA 1
ATOM 702 C C . LEU A 1 89 ? -7.242 0.059 1.501 1 96.69 89 LEU A C 1
ATOM 704 O O . LEU A 1 89 ? -7.578 1.231 1.68 1 96.69 89 LEU A O 1
ATOM 708 N N . ALA A 1 90 ? -7.688 -0.921 2.242 1 97.31 90 ALA A N 1
ATOM 709 C CA . ALA A 1 90 ? -8.594 -0.675 3.363 1 97.31 90 ALA A CA 1
ATOM 710 C C . ALA A 1 90 ? -7.961 0.27 4.379 1 97.31 90 ALA A C 1
ATOM 712 O O . ALA A 1 90 ? -8.602 1.21 4.848 1 97.31 90 ALA A O 1
ATOM 713 N N . ASP A 1 91 ? -6.73 0.028 4.656 1 94.69 91 ASP A N 1
ATOM 714 C CA . ASP A 1 91 ? -6.02 0.838 5.641 1 94.69 91 ASP A CA 1
ATOM 715 C C . ASP A 1 91 ? -5.887 2.285 5.168 1 94.69 91 ASP A C 1
ATOM 717 O O . ASP A 1 91 ? -6.266 3.213 5.887 1 94.69 91 ASP A O 1
ATOM 721 N N . ILE A 1 92 ? -5.438 2.463 3.951 1 95.81 92 ILE A N 1
ATOM 722 C CA . ILE A 1 92 ? -5.211 3.795 3.398 1 95.81 92 ILE A CA 1
ATOM 723 C C . ILE A 1 92 ? -6.539 4.543 3.295 1 95.81 92 ILE A C 1
ATOM 725 O O . ILE A 1 92 ? -6.637 5.707 3.688 1 95.81 92 ILE A O 1
ATOM 729 N N . ALA A 1 93 ? -7.57 3.898 2.818 1 97.12 93 ALA A N 1
ATOM 730 C CA . ALA A 1 93 ? -8.883 4.523 2.674 1 97.12 93 ALA A CA 1
ATOM 731 C C . ALA A 1 93 ? -9.461 4.898 4.035 1 97.12 93 ALA A C 1
ATOM 733 O O . ALA A 1 93 ? -10.086 5.953 4.184 1 97.12 93 ALA A O 1
ATOM 734 N N . GLY A 1 94 ? -9.242 4.008 4.984 1 96.56 94 GLY A N 1
ATOM 735 C CA . GLY A 1 94 ? -9.664 4.324 6.336 1 96.56 94 GLY A CA 1
ATOM 736 C C . GLY A 1 94 ? -9.008 5.574 6.891 1 96.56 94 GLY A C 1
ATOM 737 O O . GLY A 1 94 ? -9.672 6.43 7.473 1 96.56 94 GLY A O 1
ATOM 738 N N . ASP A 1 95 ? -7.738 5.715 6.672 1 95.06 95 ASP A N 1
ATOM 739 C CA . ASP A 1 95 ? -7 6.891 7.129 1 95.06 95 ASP A CA 1
ATOM 740 C C . ASP A 1 95 ? -7.465 8.148 6.402 1 95.06 95 ASP A C 1
ATOM 742 O O . ASP A 1 95 ? -7.605 9.211 7.016 1 95.06 95 ASP A O 1
ATOM 746 N N . LEU A 1 96 ? -7.719 8.016 5.133 1 95.75 96 LEU A N 1
ATOM 747 C CA . LEU A 1 96 ? -8.203 9.156 4.367 1 95.75 96 LEU A CA 1
ATOM 748 C C . LEU A 1 96 ? -9.57 9.609 4.863 1 95.75 96 LEU A C 1
ATOM 750 O O . LEU A 1 96 ? -9.844 10.805 4.938 1 95.75 96 LEU A O 1
ATOM 754 N N . TYR A 1 97 ? -10.391 8.68 5.23 1 96.56 97 TYR A N 1
ATOM 755 C CA . TYR A 1 97 ? -11.688 9.039 5.785 1 96.56 97 TYR A CA 1
ATOM 756 C C . TYR A 1 97 ? -11.531 9.789 7.105 1 96.56 97 TYR A C 1
ATOM 758 O O . TYR A 1 97 ? -12.211 10.789 7.348 1 96.56 97 TYR A O 1
ATOM 766 N N . GLN A 1 98 ? -10.688 9.281 7.961 1 93.62 98 GLN A N 1
ATOM 767 C CA . GLN A 1 98 ? -10.461 9.938 9.242 1 93.62 98 GLN A CA 1
ATOM 768 C C . GLN A 1 98 ? -9.977 11.375 9.047 1 93.62 98 GLN A C 1
ATOM 770 O O . GLN A 1 98 ? -10.305 12.258 9.844 1 93.62 98 GLN A O 1
ATOM 775 N N . LEU A 1 99 ? -9.305 11.609 7.93 1 91.12 99 LEU A N 1
ATOM 776 C CA . LEU A 1 99 ? -8.711 12.922 7.664 1 91.12 99 LEU A CA 1
ATOM 777 C C . LEU A 1 99 ? -9.711 13.836 6.977 1 91.12 99 LEU A C 1
ATOM 779 O O . LEU A 1 99 ? -9.758 15.039 7.262 1 91.12 99 LEU A O 1
ATOM 783 N N . THR A 1 100 ? -10.516 13.273 6.129 1 92.31 100 THR A N 1
ATOM 784 C CA . THR A 1 100 ? -11.312 14.133 5.25 1 92.31 100 THR A CA 1
ATOM 785 C C . THR A 1 100 ? -12.789 14.07 5.625 1 92.31 100 THR A C 1
ATOM 787 O O . THR A 1 100 ? -13.562 14.961 5.27 1 92.31 100 THR A O 1
ATOM 790 N N . LYS A 1 101 ? -13.195 12.969 6.227 1 94.12 101 LYS A N 1
ATOM 791 C CA . LYS A 1 101 ? -14.586 12.664 6.555 1 94.12 101 LYS A CA 1
ATOM 792 C C . LYS A 1 101 ? -15.438 12.586 5.293 1 94.12 101 LYS A C 1
ATOM 794 O O . LYS A 1 101 ? -16.656 12.75 5.355 1 94.12 101 LYS A O 1
ATOM 799 N N . ASP A 1 102 ? -14.758 12.453 4.156 1 95 102 ASP A N 1
ATOM 800 C CA . ASP A 1 102 ? -15.461 12.242 2.891 1 95 102 ASP A CA 1
ATOM 801 C C . ASP A 1 102 ? -15.969 10.805 2.781 1 95 102 ASP A C 1
ATOM 803 O O . ASP A 1 102 ? -15.188 9.852 2.855 1 95 102 ASP A O 1
ATOM 807 N N . GLU A 1 103 ? -17.203 10.641 2.561 1 96.88 103 GLU A N 1
ATOM 808 C CA . GLU A 1 103 ? -17.875 9.344 2.582 1 96.88 103 GLU A CA 1
ATOM 809 C C . GLU A 1 103 ? -17.312 8.406 1.518 1 96.88 103 GLU A C 1
ATOM 811 O O . GLU A 1 103 ? -17.312 7.188 1.692 1 96.88 103 GLU A O 1
ATOM 816 N N . LYS A 1 104 ? -16.812 8.953 0.401 1 97.12 104 LYS A N 1
ATOM 817 C CA . LYS A 1 104 ? -16.281 8.094 -0.65 1 97.12 104 LYS A CA 1
ATOM 818 C C . LYS A 1 104 ? -15.133 7.238 -0.122 1 97.12 104 LYS A C 1
ATOM 820 O O . LYS A 1 104 ? -14.977 6.082 -0.522 1 97.12 104 LYS A O 1
ATOM 825 N N . TYR A 1 105 ? -14.352 7.773 0.814 1 97.25 105 TYR A N 1
ATOM 826 C CA . TYR A 1 105 ? -13.25 7.012 1.377 1 97.25 105 TYR A CA 1
ATOM 827 C C . TYR A 1 105 ? -13.75 5.973 2.375 1 97.25 105 TYR A C 1
ATOM 829 O O . TYR A 1 105 ? -13.156 4.902 2.52 1 97.25 105 TYR A O 1
ATOM 837 N N . TRP A 1 106 ? -14.867 6.254 3.09 1 98 106 TRP A N 1
ATOM 838 C CA . TRP A 1 106 ? -15.461 5.25 3.959 1 98 106 TRP A CA 1
ATOM 839 C C . TRP A 1 106 ? -16 4.074 3.146 1 98 106 TRP A C 1
ATOM 841 O O . TRP A 1 106 ? -15.781 2.914 3.506 1 98 106 TRP A O 1
ATOM 851 N N . ASN A 1 107 ? -16.688 4.441 2.09 1 98.56 107 ASN A N 1
ATOM 852 C CA . ASN A 1 107 ? -17.188 3.398 1.198 1 98.56 107 ASN A CA 1
ATOM 853 C C . ASN A 1 107 ? -16.047 2.543 0.651 1 98.56 107 ASN A C 1
ATOM 855 O O . ASN A 1 107 ? -16.156 1.315 0.604 1 98.56 107 ASN A O 1
ATOM 859 N N . LEU A 1 108 ? -14.984 3.203 0.215 1 98.25 108 LEU A N 1
ATOM 860 C CA . LEU A 1 108 ? -13.828 2.5 -0.326 1 98.25 108 LEU A CA 1
ATOM 861 C C . LEU A 1 108 ? -13.195 1.601 0.731 1 98.25 108 LEU A C 1
ATOM 863 O O . LEU A 1 108 ? -12.836 0.458 0.445 1 98.25 108 LEU A O 1
ATOM 867 N N . HIS A 1 109 ? -13.062 2.096 1.952 1 98.38 109 HIS A N 1
ATOM 868 C CA . HIS A 1 109 ? -12.555 1.318 3.078 1 98.38 109 HIS A CA 1
ATOM 869 C C . HIS A 1 109 ? -13.414 0.079 3.322 1 98.38 109 HIS A C 1
ATOM 871 O O . HIS A 1 109 ? -12.883 -1.03 3.439 1 98.38 109 HIS A O 1
ATOM 877 N N . SER A 1 110 ? -14.656 0.313 3.402 1 98.62 110 SER A N 1
ATOM 878 C CA . SER A 1 110 ? -15.578 -0.781 3.686 1 98.62 110 SER A CA 1
ATOM 879 C C . SER A 1 110 ? -15.562 -1.821 2.572 1 98.62 110 SER A C 1
ATOM 881 O O . SER A 1 110 ? -15.555 -3.025 2.838 1 98.62 110 SER A O 1
ATOM 883 N N . ALA A 1 111 ? -15.562 -1.364 1.328 1 98.75 111 ALA A N 1
ATOM 884 C CA . ALA A 1 111 ? -15.5 -2.275 0.189 1 98.75 111 ALA A CA 1
ATOM 885 C C . ALA A 1 111 ? -14.219 -3.109 0.219 1 98.75 111 ALA A C 1
ATOM 887 O O . ALA A 1 111 ? -14.266 -4.328 0.049 1 98.75 111 ALA A O 1
ATOM 888 N N . ALA A 1 112 ? -13.094 -2.432 0.408 1 98.5 112 ALA A N 1
ATOM 889 C CA . ALA A 1 112 ? -11.797 -3.109 0.465 1 98.5 112 ALA A CA 1
ATOM 890 C C . ALA A 1 112 ? -11.75 -4.094 1.631 1 98.5 112 ALA A C 1
ATOM 892 O O . ALA A 1 112 ? -11.18 -5.184 1.508 1 98.5 112 ALA A O 1
ATOM 893 N N . SER A 1 113 ? -12.344 -3.73 2.771 1 98.25 113 SER A N 1
ATOM 894 C CA . SER A 1 113 ? -12.398 -4.605 3.939 1 98.25 113 SER A CA 1
ATOM 895 C C . SER A 1 113 ? -13.219 -5.859 3.648 1 98.25 113 SER A C 1
ATOM 897 O O . SER A 1 113 ? -12.812 -6.969 4.016 1 98.25 113 SER A O 1
ATOM 899 N N . ASN A 1 114 ? -14.352 -5.648 3.035 1 98.62 114 ASN A N 1
ATOM 900 C CA . ASN A 1 114 ? -15.156 -6.797 2.625 1 98.62 114 ASN A CA 1
ATOM 901 C C . ASN A 1 114 ? -14.359 -7.75 1.735 1 98.62 114 ASN A C 1
ATOM 903 O O . ASN A 1 114 ? -14.383 -8.961 1.94 1 98.62 114 ASN A O 1
ATOM 907 N N . LEU A 1 115 ? -13.672 -7.172 0.763 1 98.44 115 LEU A N 1
ATOM 908 C CA . LEU A 1 115 ? -12.867 -7.957 -0.166 1 98.44 115 LEU A CA 1
ATOM 909 C C . LEU A 1 115 ? -11.742 -8.68 0.567 1 98.44 115 LEU A C 1
ATOM 911 O O . LEU A 1 115 ? -11.492 -9.859 0.318 1 98.44 115 LEU A O 1
ATOM 915 N N . GLU A 1 116 ? -11.07 -7.961 1.447 1 97.69 116 GLU A N 1
ATOM 916 C CA . GLU A 1 116 ? -9.984 -8.531 2.23 1 97.69 116 GLU A CA 1
ATOM 917 C C . GLU A 1 116 ? -10.461 -9.711 3.064 1 97.69 116 GLU A C 1
ATOM 919 O O . GLU A 1 116 ? -9.805 -10.758 3.105 1 97.69 116 GLU A O 1
ATOM 924 N N . VAL A 1 117 ? -11.57 -9.578 3.73 1 97.5 117 VAL A N 1
ATOM 925 C CA . VAL A 1 117 ? -12.109 -10.625 4.59 1 97.5 117 VAL A CA 1
ATOM 926 C C . VAL A 1 117 ? -12.422 -11.867 3.758 1 97.5 117 VAL A C 1
ATOM 928 O O . VAL A 1 117 ? -12.062 -12.984 4.137 1 97.5 117 VAL A O 1
ATOM 931 N N . PHE A 1 118 ? -13.102 -11.711 2.643 1 98.31 118 PHE A N 1
ATOM 932 C CA . PHE A 1 118 ? -13.445 -12.836 1.777 1 98.31 118 PHE A CA 1
ATOM 933 C C . PHE A 1 118 ? -12.188 -13.531 1.271 1 98.31 118 PHE A C 1
ATOM 935 O O . PHE A 1 118 ? -12.086 -14.758 1.343 1 98.31 118 PHE A O 1
ATOM 942 N N . LEU A 1 119 ? -11.234 -12.75 0.714 1 97.5 119 LEU A N 1
ATOM 943 C CA . LEU A 1 119 ? -10.023 -13.32 0.131 1 97.5 119 LEU A CA 1
ATOM 944 C C . LEU A 1 119 ? -9.172 -13.984 1.202 1 97.5 119 LEU A C 1
ATOM 946 O O . LEU A 1 119 ? -8.523 -15.008 0.941 1 97.5 119 LEU A O 1
ATOM 950 N N . ASN A 1 120 ? -9.156 -13.398 2.383 1 95.69 120 ASN A N 1
ATOM 951 C CA . ASN A 1 120 ? -8.445 -14.023 3.49 1 95.69 120 ASN A CA 1
ATOM 952 C C . ASN A 1 120 ? -9.062 -15.367 3.865 1 95.69 120 ASN A C 1
ATOM 954 O O . ASN A 1 120 ? -8.352 -16.328 4.168 1 95.69 120 ASN A O 1
ATOM 958 N N . HIS A 1 121 ? -10.352 -15.391 3.889 1 95.81 121 HIS A N 1
ATOM 959 C CA . HIS A 1 121 ? -11.047 -16.656 4.125 1 95.81 121 HIS A CA 1
ATOM 960 C C . HIS A 1 121 ? -10.633 -17.703 3.111 1 95.81 121 HIS A C 1
ATOM 962 O O . HIS A 1 121 ? -10.344 -18.844 3.479 1 95.81 121 HIS A O 1
ATOM 968 N N . VAL A 1 122 ? -10.602 -17.312 1.862 1 94.94 122 VAL A N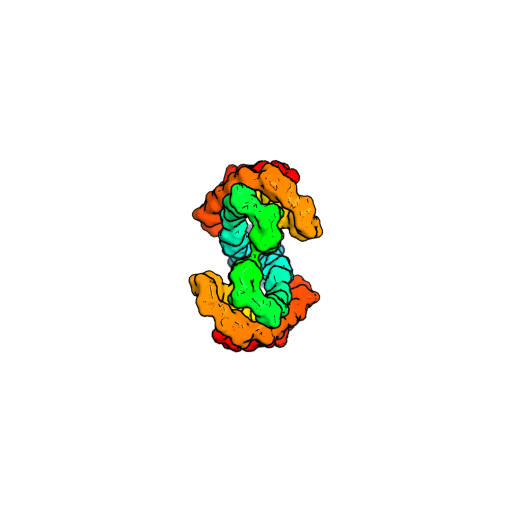 1
ATOM 969 C CA . VAL A 1 122 ? -10.203 -18.219 0.794 1 94.94 122 VAL A CA 1
ATOM 970 C C . VAL A 1 122 ? -8.773 -18.688 1.02 1 94.94 122 VAL A C 1
ATOM 972 O O . VAL A 1 122 ? -8.461 -19.875 0.867 1 94.94 122 VAL A O 1
ATOM 975 N N . ASN A 1 123 ? -7.934 -17.797 1.405 1 91.5 123 ASN A N 1
ATOM 976 C CA . ASN A 1 123 ? -6.523 -18.094 1.631 1 91.5 123 ASN A CA 1
ATOM 977 C C . ASN A 1 123 ? -6.34 -19.078 2.777 1 91.5 123 ASN A C 1
ATOM 979 O O . ASN A 1 123 ? -5.574 -20.047 2.656 1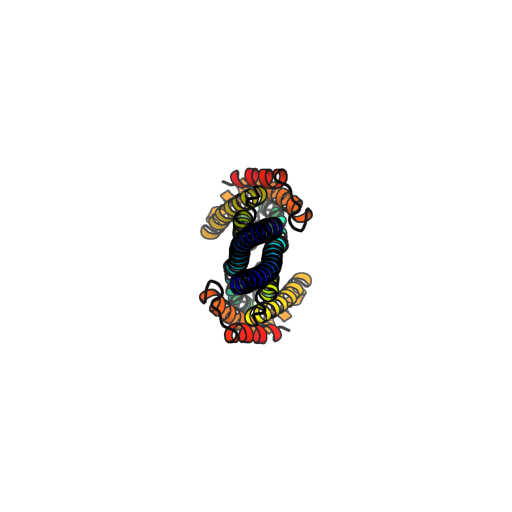 91.5 123 ASN A O 1
ATOM 983 N N . VAL A 1 124 ? -6.973 -18.891 3.863 1 91 124 VAL A N 1
ATOM 984 C CA . VAL A 1 124 ? -6.805 -19.688 5.074 1 91 124 VAL A CA 1
ATOM 985 C C . VAL A 1 124 ? -7.367 -21.094 4.855 1 91 124 VAL A C 1
ATOM 987 O O . VAL A 1 124 ? -6.832 -22.062 5.383 1 91 124 VAL A O 1
ATOM 990 N N . HIS A 1 125 ? -8.352 -21.266 4.031 1 88.62 125 HIS A N 1
ATOM 991 C CA . HIS A 1 125 ? -9.031 -22.547 3.869 1 88.62 125 HIS A CA 1
ATOM 992 C C . HIS A 1 125 ? -8.633 -23.219 2.557 1 88.62 125 HIS A C 1
ATOM 994 O O . HIS A 1 125 ? -9.352 -24.094 2.062 1 88.62 125 HIS A O 1
ATOM 1000 N N . TYR A 1 126 ? -7.645 -22.719 2.006 1 81.62 126 TYR A N 1
ATOM 1001 C CA . TYR A 1 126 ? -7.113 -23.438 0.847 1 81.62 126 TYR A CA 1
ATOM 1002 C C . TYR A 1 126 ? -6.77 -24.875 1.201 1 81.62 126 TYR A C 1
ATOM 1004 O O . TYR A 1 126 ? -6.16 -25.141 2.242 1 81.62 126 TYR A O 1
ATOM 1012 N N . PRO A 1 127 ? -7.199 -25.922 0.393 1 79.06 127 PRO A N 1
ATOM 1013 C CA . PRO A 1 127 ? -7.832 -25.812 -0.923 1 79.06 127 PRO A CA 1
ATOM 1014 C C . PRO A 1 127 ? -9.344 -25.984 -0.866 1 79.06 127 PRO A C 1
ATOM 1016 O O . PRO A 1 127 ? -9.984 -26.219 -1.898 1 79.06 127 PRO A O 1
ATOM 1019 N N . TYR A 1 128 ? -9.844 -25.859 0.255 1 81.69 128 TYR A N 1
ATOM 1020 C CA . TYR A 1 128 ? -11.234 -26.25 0.457 1 81.69 128 TYR A CA 1
ATOM 1021 C C . TYR A 1 128 ? -12.18 -25.125 0.097 1 81.69 128 TYR A C 1
ATOM 1023 O O . TYR A 1 128 ? -13.398 -25.297 0.082 1 81.69 128 TYR A O 1
ATOM 1031 N N . ALA A 1 129 ? -11.617 -24.016 -0.253 1 87.5 129 ALA A N 1
ATOM 1032 C CA . ALA A 1 129 ? -12.477 -22.859 -0.505 1 87.5 129 ALA A CA 1
ATOM 1033 C C . ALA A 1 129 ? -12.719 -22.672 -2 1 87.5 129 ALA A C 1
ATOM 1035 O O . ALA A 1 129 ? -13.023 -21.562 -2.453 1 87.5 129 ALA A O 1
ATOM 1036 N N . LYS A 1 130 ? -12.562 -23.703 -2.725 1 90 130 LYS A N 1
ATOM 1037 C CA . LYS A 1 130 ? -12.719 -23.609 -4.176 1 90 130 LYS A CA 1
ATOM 1038 C C . LYS A 1 130 ? -14.164 -23.281 -4.555 1 90 130 LYS A C 1
ATOM 1040 O O . LYS A 1 130 ? -14.398 -22.516 -5.496 1 90 130 LYS A O 1
ATOM 1045 N N . ASP A 1 131 ? -15.07 -23.844 -3.863 1 91.25 131 ASP A N 1
ATOM 1046 C CA . ASP A 1 131 ? -16.484 -23.594 -4.164 1 91.25 131 ASP A CA 1
ATOM 1047 C C . ASP A 1 131 ? -16.844 -22.125 -3.938 1 91.25 131 ASP A C 1
ATOM 1049 O O . ASP A 1 131 ? -17.656 -21.562 -4.668 1 91.25 131 ASP A O 1
ATOM 1053 N N . ASP A 1 132 ? -16.266 -21.531 -2.9 1 93.31 132 ASP A N 1
ATOM 1054 C CA . ASP A 1 132 ? -16.484 -20.109 -2.633 1 93.31 132 ASP A CA 1
ATOM 1055 C C . ASP A 1 132 ? -16 -19.25 -3.799 1 93.31 132 ASP A C 1
ATOM 1057 O O . ASP A 1 132 ? -16.672 -18.281 -4.184 1 93.31 132 ASP A O 1
ATOM 1061 N N . LEU A 1 133 ? -14.852 -19.578 -4.352 1 95.38 133 LEU A N 1
ATOM 1062 C CA . LEU A 1 133 ? -14.32 -18.859 -5.504 1 95.38 133 LEU A CA 1
ATOM 1063 C C . LEU A 1 133 ? -15.227 -19.016 -6.715 1 95.38 133 LEU A C 1
ATOM 1065 O O . LEU A 1 133 ? -15.555 -18.047 -7.395 1 95.38 133 LEU A O 1
ATOM 1069 N N . GLU A 1 134 ? -15.695 -20.219 -6.957 1 94.62 134 GLU A N 1
ATOM 1070 C CA . GLU A 1 134 ? -16.516 -20.516 -8.125 1 94.62 134 GLU A CA 1
ATOM 1071 C C . GLU A 1 134 ? -17.859 -19.812 -8.055 1 94.62 134 GLU A C 1
ATOM 1073 O O . GLU A 1 134 ? -18.344 -19.281 -9.055 1 94.62 134 GLU A O 1
ATOM 1078 N N . ARG A 1 135 ? -18.406 -19.781 -6.902 1 95.44 135 ARG A N 1
ATOM 1079 C CA . ARG A 1 135 ? -19.719 -19.156 -6.723 1 95.44 135 ARG A CA 1
ATOM 1080 C C . ARG A 1 135 ? -19.656 -17.656 -6.973 1 95.44 135 ARG A C 1
ATOM 1082 O O . ARG A 1 135 ? -20.672 -17.047 -7.32 1 95.44 135 ARG A O 1
ATOM 1089 N N . ASN A 1 136 ? -18.469 -17.094 -6.828 1 96.5 136 ASN A N 1
ATOM 1090 C CA . ASN A 1 136 ? -18.359 -15.641 -6.902 1 96.5 136 ASN A CA 1
ATOM 1091 C C . ASN A 1 136 ? -17.625 -15.195 -8.164 1 96.5 136 ASN A C 1
ATOM 1093 O O . ASN A 1 136 ? -17.219 -14.047 -8.281 1 96.5 136 ASN A O 1
ATOM 1097 N N . ALA A 1 137 ? -17.469 -16.031 -9.117 1 96.06 137 ALA A N 1
ATOM 1098 C CA . ALA A 1 137 ? -16.688 -15.75 -10.305 1 96.06 137 ALA A CA 1
ATOM 1099 C C . ALA A 1 137 ? -17.219 -14.523 -11.039 1 96.06 137 ALA A C 1
ATOM 1101 O O . ALA A 1 137 ? -16.453 -13.617 -11.383 1 96.06 137 ALA A O 1
ATOM 1102 N N . ASP A 1 138 ? -18.5 -14.523 -11.297 1 96.25 138 ASP A N 1
ATOM 1103 C CA . ASP A 1 138 ? -19.109 -13.398 -11.992 1 96.25 138 ASP A CA 1
ATOM 1104 C C . ASP A 1 138 ? -18.953 -12.109 -11.195 1 96.25 138 ASP A C 1
ATOM 1106 O O . ASP A 1 138 ? -18.734 -11.039 -11.766 1 96.25 138 ASP A O 1
ATOM 1110 N N . LEU A 1 139 ? -19.078 -12.25 -9.93 1 97.81 139 LEU A N 1
ATOM 1111 C CA . LEU A 1 139 ? -18.953 -11.094 -9.055 1 97.81 139 LEU A CA 1
ATOM 1112 C C . LEU A 1 139 ? -17.547 -10.531 -9.078 1 97.81 139 LEU A C 1
ATOM 1114 O O . LEU A 1 139 ? -17.344 -9.312 -8.992 1 97.81 139 LEU A O 1
ATOM 1118 N N . PHE A 1 140 ? -16.5 -11.344 -9.188 1 98.06 140 PHE A N 1
ATOM 1119 C CA . PHE A 1 140 ? -15.125 -10.875 -9.312 1 98.06 140 PHE A CA 1
ATOM 1120 C C . PHE A 1 140 ? -14.961 -9.992 -10.539 1 98.06 140 PHE A C 1
ATOM 1122 O O . PHE A 1 140 ? -14.227 -9 -10.508 1 98.06 140 PHE A O 1
ATOM 1129 N N . GLU A 1 141 ? -15.609 -10.391 -11.586 1 97.38 141 GLU A N 1
ATOM 1130 C CA . GLU A 1 141 ? -15.547 -9.586 -12.797 1 97.38 141 GLU A CA 1
ATOM 1131 C C . GLU A 1 141 ? -16.141 -8.195 -12.578 1 97.38 141 GLU A C 1
ATOM 1133 O O . GLU A 1 141 ? -15.539 -7.191 -12.961 1 97.38 141 GLU A O 1
ATOM 1138 N N . GLU A 1 142 ? -17.297 -8.156 -11.961 1 98.19 142 GLU A N 1
ATOM 1139 C CA . GLU A 1 142 ? -17.969 -6.883 -11.703 1 98.19 142 GLU A CA 1
ATOM 1140 C C . GLU A 1 142 ? -17.156 -6.016 -10.742 1 98.19 142 GLU A C 1
ATOM 1142 O O . GLU A 1 142 ? -17.062 -4.801 -10.93 1 98.19 142 GLU A O 1
ATOM 1147 N N . ILE A 1 143 ? -16.609 -6.645 -9.742 1 98.62 143 ILE A N 1
ATOM 1148 C CA . ILE A 1 143 ? -15.773 -5.934 -8.773 1 98.62 143 ILE A CA 1
ATOM 1149 C C . ILE A 1 143 ? -14.547 -5.348 -9.477 1 98.62 143 ILE A C 1
ATOM 1151 O O . ILE A 1 143 ? -14.227 -4.172 -9.289 1 98.62 143 ILE A O 1
ATOM 1155 N N . GLY A 1 144 ? -13.859 -6.156 -10.273 1 98.25 144 GLY A N 1
ATOM 1156 C CA . GLY A 1 144 ? -12.703 -5.68 -11.016 1 98.25 144 GLY A CA 1
ATOM 1157 C C . GLY A 1 144 ? -13.023 -4.504 -11.922 1 98.25 144 GLY A C 1
ATOM 1158 O O . GLY A 1 144 ? -12.25 -3.549 -12.008 1 98.25 144 GLY A O 1
ATOM 1159 N N . GLU A 1 145 ? -14.148 -4.594 -12.594 1 97.62 145 GLU A N 1
ATOM 1160 C CA . GLU A 1 145 ? -14.57 -3.496 -13.461 1 97.62 145 GLU A CA 1
ATOM 1161 C C . GLU A 1 145 ? -14.82 -2.225 -12.656 1 97.62 145 GLU A C 1
ATOM 1163 O O . GLU A 1 145 ? -14.438 -1.131 -13.07 1 97.62 145 GLU A O 1
ATOM 1168 N N . SER A 1 146 ? -15.492 -2.426 -11.578 1 98.38 146 SER A N 1
ATOM 1169 C CA . SER A 1 146 ? -15.766 -1.284 -10.711 1 98.38 146 SER A CA 1
ATOM 1170 C C . SER A 1 146 ? -14.477 -0.665 -10.188 1 98.38 146 SER A C 1
ATOM 1172 O O . SER A 1 146 ? -14.336 0.56 -10.156 1 98.38 146 SER A O 1
ATOM 1174 N N . ILE A 1 147 ? -13.5 -1.461 -9.758 1 98.25 147 ILE A N 1
ATOM 1175 C CA . ILE A 1 147 ? -12.211 -0.975 -9.281 1 98.25 147 ILE A CA 1
ATOM 1176 C C . ILE A 1 147 ? -11.477 -0.254 -10.414 1 98.25 147 ILE A C 1
ATOM 1178 O O . ILE A 1 147 ? -10.867 0.795 -10.195 1 98.25 147 ILE A O 1
ATOM 1182 N N . SER A 1 148 ? -11.562 -0.773 -11.562 1 97 148 SER A N 1
ATOM 1183 C CA . SER A 1 148 ? -10.922 -0.16 -12.727 1 97 148 SER A CA 1
ATOM 1184 C C . SER A 1 148 ? -11.461 1.247 -12.969 1 97 148 SER A C 1
ATOM 1186 O O . SER A 1 148 ? -10.695 2.156 -13.312 1 97 148 SER A O 1
ATOM 1188 N N . GLU A 1 149 ? -12.734 1.404 -12.844 1 96.88 149 GLU A N 1
ATOM 1189 C CA . GLU A 1 149 ? -13.336 2.725 -13.016 1 96.88 149 GLU A CA 1
ATOM 1190 C C . GLU A 1 149 ? -12.789 3.713 -11.984 1 96.88 149 GLU A C 1
ATOM 1192 O O . GLU A 1 149 ? -12.492 4.863 -12.32 1 96.88 149 GLU A O 1
ATOM 1197 N N . ILE A 1 150 ? -12.664 3.244 -10.781 1 97.12 150 ILE A N 1
ATOM 1198 C CA . ILE A 1 150 ? -12.133 4.094 -9.719 1 97.12 150 ILE A CA 1
ATOM 1199 C C . ILE A 1 150 ? -10.664 4.402 -9.992 1 97.12 150 ILE A C 1
ATOM 1201 O O . ILE A 1 150 ? -10.227 5.551 -9.859 1 97.12 150 ILE A O 1
ATOM 1205 N N . TYR A 1 151 ? -9.922 3.396 -10.391 1 95.44 151 TYR A N 1
ATOM 1206 C CA . TYR A 1 151 ? -8.5 3.541 -10.703 1 95.44 151 TYR A CA 1
ATOM 1207 C C . TYR A 1 151 ? -8.281 4.578 -11.797 1 95.44 151 TYR A C 1
ATOM 1209 O O . TYR A 1 151 ? -7.387 5.418 -11.695 1 95.44 151 TYR A O 1
ATOM 1217 N N . LYS A 1 152 ? -9.102 4.578 -12.742 1 93.81 152 LYS A N 1
ATOM 1218 C CA . LYS A 1 152 ? -8.953 5.457 -13.906 1 93.81 152 LYS A CA 1
ATOM 1219 C C . LYS A 1 152 ? -9.281 6.902 -13.539 1 93.81 152 LYS A C 1
ATOM 1221 O O . LYS A 1 152 ? -8.867 7.828 -14.242 1 93.81 152 LYS A O 1
ATOM 1226 N N . SER A 1 153 ? -10.086 7.117 -12.477 1 88.94 153 SER A N 1
ATOM 1227 C CA . SER A 1 153 ? -10.414 8.477 -12.055 1 88.94 153 SER A CA 1
ATOM 1228 C C . SER A 1 153 ? -9.188 9.188 -11.484 1 88.94 153 SER A C 1
ATOM 1230 O O . SER A 1 153 ? -9.172 10.414 -11.375 1 88.94 153 SER A O 1
ATOM 1232 N N . ARG A 1 154 ? -8.078 8.57 -11.227 1 75.06 154 ARG A N 1
ATOM 1233 C CA . ARG A 1 154 ? -6.75 8.984 -10.773 1 75.06 154 ARG A CA 1
ATOM 1234 C C . ARG A 1 154 ? -6.855 9.914 -9.562 1 75.06 154 ARG A C 1
ATOM 1236 O O . ARG A 1 154 ? -7.848 10.625 -9.406 1 75.06 154 ARG A O 1
ATOM 1243 N N . ARG A 1 155 ? -5.973 9.969 -8.766 1 74.94 155 ARG A N 1
ATOM 1244 C CA . ARG A 1 155 ? -5.609 10.891 -7.695 1 74.94 155 ARG A CA 1
ATOM 1245 C C . ARG A 1 155 ? -6.824 11.25 -6.852 1 74.94 155 ARG A C 1
ATOM 1247 O O . ARG A 1 155 ? -7.02 12.414 -6.5 1 74.94 155 ARG A O 1
ATOM 1254 N N . GLY A 1 156 ? -7.664 10.281 -6.668 1 78.31 156 GLY A N 1
ATOM 1255 C CA . GLY A 1 156 ? -8.758 10.523 -5.734 1 78.31 156 GLY A CA 1
ATOM 1256 C C . GLY A 1 156 ? -9.953 11.195 -6.383 1 78.31 156 GLY A C 1
ATOM 1257 O O . GLY A 1 156 ? -10.898 11.586 -5.695 1 78.31 156 GLY A O 1
ATOM 1258 N N . ASN A 1 157 ? -10 11.367 -7.613 1 89.69 157 ASN A N 1
ATOM 1259 C CA . ASN A 1 157 ? -11.094 12.062 -8.281 1 89.69 157 ASN A CA 1
ATOM 1260 C C . ASN A 1 157 ? -12.242 11.109 -8.602 1 89.69 157 ASN A C 1
ATOM 1262 O O . ASN A 1 157 ? -13.008 11.352 -9.539 1 89.69 157 ASN A O 1
ATOM 1266 N N . PHE A 1 158 ? -12.383 10.062 -7.906 1 95.25 158 PHE A N 1
ATOM 1267 C CA . PHE A 1 158 ? -13.539 9.18 -8.023 1 95.25 158 PHE A CA 1
ATOM 1268 C C . PHE A 1 158 ? -14.695 9.695 -7.18 1 95.25 158 PHE A C 1
ATOM 1270 O O . PHE A 1 158 ? -14.5 10.523 -6.289 1 95.25 158 PHE A O 1
ATOM 1277 N N . THR A 1 159 ? -15.945 9.289 -7.512 1 95.69 159 THR A N 1
ATOM 1278 C CA . THR A 1 159 ? -17.156 9.828 -6.914 1 95.69 159 THR A CA 1
ATOM 1279 C C . THR A 1 159 ? -17.703 8.883 -5.848 1 95.69 159 THR A C 1
ATOM 1281 O O . THR A 1 159 ? -17.328 7.711 -5.793 1 95.69 159 THR A O 1
ATOM 1284 N N . ASN A 1 160 ? -18.625 9.406 -5.039 1 96.44 160 ASN A N 1
ATOM 1285 C CA . ASN A 1 160 ? -19.328 8.594 -4.062 1 96.44 160 ASN A CA 1
ATOM 1286 C C . ASN A 1 160 ? -20.125 7.469 -4.738 1 96.44 160 ASN A C 1
ATOM 1288 O O . ASN A 1 160 ? -20.203 6.359 -4.211 1 96.44 160 ASN A O 1
ATOM 1292 N N . ALA A 1 161 ? -20.688 7.777 -5.891 1 97.12 161 ALA A N 1
ATOM 1293 C CA . ALA A 1 161 ? -21.469 6.781 -6.617 1 97.12 161 ALA A CA 1
ATOM 1294 C C . ALA A 1 161 ? -20.609 5.59 -7.023 1 97.12 161 ALA A C 1
ATOM 1296 O O . ALA A 1 161 ? -21.031 4.441 -6.938 1 97.12 161 ALA A O 1
ATOM 1297 N N . GLN A 1 162 ? -19.438 5.855 -7.41 1 97.75 162 GLN A N 1
ATOM 1298 C CA . GLN A 1 162 ? -18.516 4.797 -7.812 1 97.75 162 GLN A CA 1
ATOM 1299 C C . GLN A 1 162 ? -18.141 3.912 -6.629 1 97.75 162 GLN A C 1
ATOM 1301 O O . GLN A 1 162 ? -18.141 2.684 -6.742 1 97.75 162 GLN A O 1
ATOM 1306 N N . THR A 1 163 ? -17.844 4.543 -5.52 1 98.06 163 THR A N 1
ATOM 1307 C CA . THR A 1 163 ? -17.422 3.766 -4.359 1 98.06 163 THR A CA 1
ATOM 1308 C C . THR A 1 163 ? -18.609 3.051 -3.727 1 98.06 163 THR A C 1
ATOM 1310 O O . THR A 1 163 ? -18.469 1.951 -3.189 1 98.06 163 THR A O 1
ATOM 1313 N N . GLU A 1 164 ? -19.812 3.627 -3.781 1 98.25 164 GLU A N 1
ATOM 1314 C CA . GLU A 1 164 ? -21.031 2.957 -3.312 1 98.25 164 GLU A CA 1
ATOM 1315 C C . GLU A 1 164 ? -21.312 1.705 -4.137 1 98.25 164 GLU A C 1
ATOM 1317 O O . GLU A 1 164 ? -21.719 0.678 -3.588 1 98.25 164 GLU A O 1
ATOM 1322 N N . ARG A 1 165 ? -21.141 1.825 -5.406 1 98.38 165 ARG A N 1
ATOM 1323 C CA . ARG A 1 165 ? -21.312 0.657 -6.266 1 98.38 165 ARG A CA 1
ATOM 1324 C C . ARG A 1 165 ? -20.344 -0.454 -5.875 1 98.38 165 ARG A C 1
ATOM 1326 O O . ARG A 1 165 ? -20.734 -1.612 -5.738 1 98.38 165 ARG A O 1
ATOM 1333 N N . LEU A 1 166 ? -19.078 -0.11 -5.754 1 98.69 166 LEU A N 1
ATOM 1334 C CA . LEU A 1 166 ? -18.078 -1.093 -5.352 1 98.69 166 LEU A CA 1
ATOM 1335 C C . LEU A 1 166 ? -18.438 -1.724 -4.012 1 98.69 166 LEU A C 1
ATOM 1337 O O . LEU A 1 166 ? -18.297 -2.934 -3.83 1 98.69 166 LEU A O 1
ATOM 1341 N N . LEU A 1 167 ? -18.906 -0.886 -3.061 1 98.75 167 LEU A N 1
ATOM 1342 C CA . LEU A 1 167 ? -19.312 -1.379 -1.749 1 98.75 167 LEU A CA 1
ATOM 1343 C C . LEU A 1 167 ? -20.453 -2.393 -1.877 1 98.75 167 LEU A C 1
ATOM 1345 O O . LEU A 1 167 ? -20.391 -3.469 -1.275 1 98.75 167 LEU A O 1
ATOM 1349 N N . ASN A 1 168 ? -21.422 -2.062 -2.678 1 98.56 168 ASN A N 1
ATOM 1350 C CA . ASN A 1 168 ? -22.562 -2.965 -2.889 1 98.56 168 ASN A CA 1
ATOM 1351 C C . ASN A 1 168 ? -22.109 -4.297 -3.484 1 98.56 168 ASN A C 1
ATOM 1353 O O . ASN A 1 168 ? -22.578 -5.355 -3.08 1 98.56 168 ASN A O 1
ATOM 1357 N N . LEU A 1 169 ? -21.219 -4.246 -4.402 1 98.69 169 LEU A N 1
ATOM 1358 C CA . LEU A 1 169 ? -20.719 -5.457 -5.035 1 98.69 169 LEU A CA 1
ATOM 1359 C C . LEU A 1 169 ? -19.969 -6.324 -4.023 1 98.69 169 LEU A C 1
ATOM 1361 O O . LEU A 1 169 ? -20.188 -7.539 -3.965 1 98.69 169 LEU A O 1
ATOM 1365 N N . THR A 1 170 ? -19.141 -5.742 -3.197 1 98.56 170 THR A N 1
ATOM 1366 C CA . THR A 1 170 ? -18.328 -6.52 -2.279 1 98.56 170 THR A CA 1
ATOM 1367 C C . THR A 1 170 ? -19.156 -7.066 -1.13 1 98.56 170 THR A C 1
ATOM 1369 O O . THR A 1 170 ? -18.797 -8.07 -0.517 1 98.56 170 THR A O 1
ATOM 1372 N N . GLU A 1 171 ? -20.266 -6.418 -0.772 1 97.88 171 GLU A N 1
ATOM 1373 C CA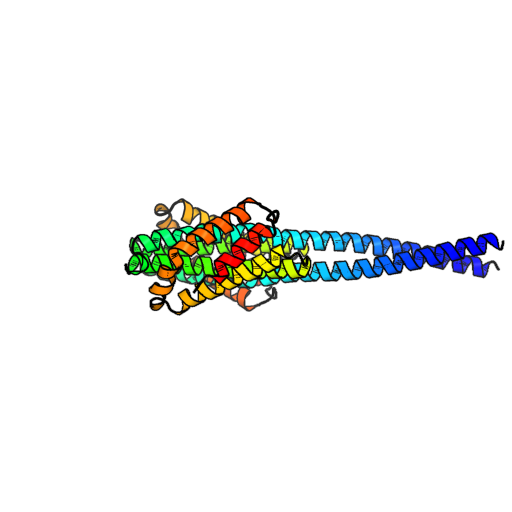 . GLU A 1 171 ? -21.188 -6.938 0.23 1 97.88 171 GLU A CA 1
ATOM 1374 C C . GLU A 1 171 ? -21.844 -8.234 -0.241 1 97.88 171 GLU A C 1
ATOM 1376 O O . GLU A 1 171 ? -22.344 -9.016 0.572 1 97.88 171 GLU A O 1
ATOM 1381 N N . GLY A 1 172 ? -21.797 -8.477 -1.541 1 96.56 172 GLY A N 1
ATOM 1382 C CA . GLY A 1 172 ? -22.406 -9.664 -2.115 1 96.56 172 GLY A CA 1
ATOM 1383 C C . GLY A 1 172 ? -21.5 -10.883 -2.051 1 96.56 172 GLY A C 1
ATOM 1384 O O . GLY A 1 172 ? -21.922 -12 -2.352 1 96.56 172 GLY A O 1
ATOM 1385 N N . LEU A 1 173 ? -20.266 -10.617 -1.658 1 96.38 173 LEU A N 1
ATOM 1386 C CA . LEU A 1 173 ? -19.344 -11.742 -1.561 1 96.38 173 LEU A CA 1
ATOM 1387 C C . LEU A 1 173 ? -19.781 -12.711 -0.458 1 96.38 173 LEU A C 1
ATOM 1389 O O . LEU A 1 173 ? -20.203 -12.281 0.618 1 96.38 173 LEU A O 1
ATOM 1393 N N . SER A 1 174 ? -19.953 -14.023 -0.756 1 86.75 174 SER A N 1
ATOM 1394 C CA . SER A 1 174 ? -20.406 -15.062 0.164 1 86.75 174 SER A CA 1
ATOM 1395 C C . SER A 1 174 ? -19.688 -16.391 -0.103 1 86.75 174 SER A C 1
ATOM 1397 O O . SER A 1 174 ? -19.234 -16.641 -1.222 1 86.75 174 SER A O 1
ATOM 1399 N N . MET B 1 1 ? -7.609 62.594 23.5 1 66.19 1 MET B N 1
ATOM 1400 C CA . MET B 1 1 ? -6.91 61.656 24.391 1 66.19 1 MET B CA 1
ATOM 1401 C C . MET B 1 1 ? -7.762 60.438 24.672 1 66.19 1 MET B C 1
ATOM 1403 O O . MET B 1 1 ? -7.285 59.312 24.562 1 66.19 1 MET B O 1
ATOM 1407 N N . VAL B 1 2 ? -9.109 60.594 24.859 1 77.62 2 VAL B N 1
ATOM 1408 C CA . VAL B 1 2 ? -10.047 59.5 25.141 1 77.62 2 VAL B CA 1
ATOM 1409 C C . VAL B 1 2 ? -10.273 58.688 23.875 1 77.62 2 VAL B C 1
ATOM 1411 O O . VAL B 1 2 ? -10.281 57.438 23.938 1 77.62 2 VAL B O 1
ATOM 1414 N N . LEU B 1 3 ? -10.242 59.281 22.766 1 77.5 3 LEU B N 1
ATOM 1415 C CA . LEU B 1 3 ? -10.469 58.594 21.5 1 77.5 3 LEU B CA 1
ATOM 1416 C C . LEU B 1 3 ? -9.312 57.656 21.172 1 77.5 3 LEU B C 1
ATOM 1418 O O . LEU B 1 3 ? -9.531 56.531 20.688 1 77.5 3 LEU B O 1
ATOM 1422 N N . MET B 1 4 ? -8.148 58.125 21.453 1 76.88 4 MET B N 1
ATOM 1423 C CA . MET B 1 4 ? -6.949 57.312 21.172 1 76.88 4 MET B CA 1
ATOM 1424 C C . MET B 1 4 ? -6.895 56.094 22.078 1 76.88 4 MET B C 1
ATOM 1426 O O . MET B 1 4 ? -6.477 55 21.625 1 76.88 4 MET B O 1
ATOM 1430 N N . LYS B 1 5 ? -7.43 56.219 23.266 1 80.81 5 LYS B N 1
ATOM 1431 C CA . LYS B 1 5 ? -7.461 55.094 24.203 1 80.81 5 LYS B CA 1
ATOM 1432 C C . LYS B 1 5 ? -8.453 54.031 23.734 1 80.81 5 LYS B C 1
ATOM 1434 O O . LYS B 1 5 ? -8.188 52.844 23.844 1 80.81 5 LYS B O 1
ATOM 1439 N N . HIS B 1 6 ? -9.484 54.5 23.125 1 84.31 6 HIS B N 1
ATOM 1440 C CA . HIS B 1 6 ? -10.5 53.562 22.641 1 84.31 6 HIS B CA 1
ATOM 1441 C C . HIS B 1 6 ? -10.023 52.812 21.422 1 84.31 6 HIS B C 1
ATOM 1443 O O . HIS B 1 6 ? -10.258 51.594 21.297 1 84.31 6 HIS B O 1
ATOM 1449 N N . VAL B 1 7 ? -9.312 53.5 20.578 1 84.12 7 VAL B N 1
ATOM 1450 C CA . VAL B 1 7 ? -8.805 52.875 19.359 1 84.12 7 VAL B CA 1
ATOM 1451 C C . VAL B 1 7 ? -7.758 51.812 19.719 1 84.12 7 VAL B C 1
ATOM 1453 O O . VAL B 1 7 ? -7.762 50.719 19.156 1 84.12 7 VAL B O 1
ATOM 1456 N N . THR B 1 8 ? -6.895 52.094 20.672 1 83.38 8 THR B N 1
ATOM 1457 C CA . THR B 1 8 ? -5.855 51.156 21.094 1 83.38 8 THR B CA 1
ATOM 1458 C C . THR B 1 8 ? -6.465 49.906 21.75 1 83.38 8 THR B C 1
ATOM 1460 O O . THR B 1 8 ? -5.992 48.812 21.531 1 83.38 8 THR B O 1
ATOM 1463 N N . SER B 1 9 ? -7.488 50.156 22.547 1 84.31 9 SER B N 1
ATOM 1464 C CA . SER B 1 9 ? -8.172 49.031 23.188 1 84.31 9 SER B CA 1
ATOM 1465 C C . SER B 1 9 ? -8.828 48.125 22.141 1 84.31 9 SER B C 1
ATOM 1467 O O . SER B 1 9 ? -8.766 46.906 22.25 1 84.31 9 SER B O 1
ATOM 1469 N N . LEU B 1 10 ? -9.414 48.719 21.094 1 86.69 10 LEU B N 1
ATOM 1470 C CA . LEU B 1 10 ? -10.062 47.969 20.031 1 86.69 10 LEU B CA 1
ATOM 1471 C C . LEU B 1 10 ? -9.039 47.125 19.25 1 86.69 10 LEU B C 1
ATOM 1473 O O . LEU B 1 10 ? -9.289 45.969 18.938 1 86.69 10 LEU B O 1
ATOM 1477 N N . ILE B 1 11 ? -7.926 47.719 18.953 1 86.19 11 ILE B N 1
ATOM 1478 C CA . ILE B 1 11 ? -6.863 47.031 18.234 1 86.19 11 ILE B CA 1
ATOM 1479 C C . ILE B 1 11 ? -6.352 45.844 19.078 1 86.19 11 ILE B C 1
ATOM 1481 O O . ILE B 1 11 ? -6.105 44.781 18.547 1 86.19 11 ILE B O 1
ATOM 1485 N N . LEU B 1 12 ? -6.234 46.031 20.406 1 86.31 12 LEU B N 1
ATOM 1486 C CA . LEU B 1 12 ? -5.762 44.969 21.312 1 86.31 12 LEU B CA 1
ATOM 1487 C C . LEU B 1 12 ? -6.73 43.812 21.328 1 86.31 12 LEU B C 1
ATOM 1489 O O . LEU B 1 12 ? -6.305 42.656 21.25 1 86.31 12 LEU B O 1
ATOM 1493 N N . VAL B 1 13 ? -7.973 44.125 21.406 1 86.25 13 VAL B N 1
ATOM 1494 C CA . VAL B 1 13 ? -8.992 43.062 21.438 1 86.25 13 VAL B CA 1
ATOM 1495 C C . VAL B 1 13 ? -8.969 42.281 20.109 1 86.25 13 VAL B C 1
ATOM 1497 O O . VAL B 1 13 ? -9.031 41.062 20.109 1 86.25 13 VAL B O 1
ATOM 1500 N N . LEU B 1 14 ? -8.852 43 18.984 1 86.62 14 LEU B N 1
ATOM 1501 C CA . LEU B 1 14 ? -8.805 42.375 17.672 1 86.62 14 LEU B CA 1
ATOM 1502 C C . LEU B 1 14 ? -7.594 41.438 17.547 1 86.62 14 LEU B C 1
ATOM 1504 O O . LEU B 1 14 ? -7.699 40.344 17.031 1 86.62 14 LEU B O 1
ATOM 1508 N N . LEU B 1 15 ? -6.477 41.906 18.047 1 88.31 15 LEU B N 1
ATOM 1509 C CA . LEU B 1 15 ? -5.254 41.125 17.969 1 88.31 15 LEU B CA 1
ATOM 1510 C C . LEU B 1 15 ? -5.352 39.875 18.859 1 88.31 15 LEU B C 1
ATOM 1512 O O . LEU B 1 15 ? -4.832 38.812 18.5 1 88.31 15 LEU B O 1
ATOM 1516 N N . LEU B 1 16 ? -6.055 39.969 19.984 1 88 16 LEU B N 1
ATOM 1517 C CA . LEU B 1 16 ? -6.258 38.812 20.859 1 88 16 LEU B CA 1
ATOM 1518 C C . LEU B 1 16 ? -7.152 37.781 20.172 1 88 16 LEU B C 1
ATOM 1520 O O . LEU B 1 16 ? -6.883 36.594 20.25 1 88 16 LEU B O 1
ATOM 1524 N N . ILE B 1 17 ? -8.164 38.25 19.5 1 86.56 17 ILE B N 1
ATOM 1525 C CA . ILE B 1 17 ? -9.078 37.344 18.781 1 86.56 17 ILE B CA 1
ATOM 1526 C C . ILE B 1 17 ? -8.336 36.656 17.641 1 86.56 17 ILE B C 1
ATOM 1528 O O . ILE B 1 17 ? -8.445 35.438 17.453 1 86.56 17 ILE B O 1
ATOM 1532 N N . VAL B 1 18 ? -7.531 37.406 16.906 1 86.06 18 VAL B N 1
ATOM 1533 C CA . VAL B 1 18 ? -6.777 36.875 15.789 1 86.06 18 VAL B CA 1
ATOM 1534 C C . VAL B 1 18 ? -5.758 35.844 16.297 1 86.06 18 VAL B C 1
ATOM 1536 O O . VAL B 1 18 ? -5.641 34.75 15.742 1 86.06 18 VAL B O 1
ATOM 1539 N N . SER B 1 19 ? -5.094 36.156 17.375 1 85.69 19 SER B N 1
ATOM 1540 C CA . SER B 1 19 ? -4.105 35.25 17.938 1 85.69 19 SER B CA 1
ATOM 1541 C C . SER B 1 19 ? -4.762 33.969 18.453 1 85.69 19 SER B C 1
ATOM 1543 O O . SER B 1 19 ? -4.234 32.875 18.266 1 85.69 19 SER B O 1
ATOM 1545 N N . GLY B 1 20 ? -5.867 34.125 19.109 1 87.38 20 GLY B N 1
ATOM 1546 C CA . GLY B 1 20 ? -6.598 32.969 19.578 1 87.38 20 GLY B CA 1
ATOM 1547 C C . GLY B 1 20 ? -7.105 32.094 18.453 1 87.38 20 GLY B C 1
ATOM 1548 O O . GLY B 1 20 ? -6.984 30.859 18.516 1 87.38 20 GLY B O 1
ATOM 1549 N N . SER B 1 21 ? -7.695 32.75 17.406 1 89.56 21 SER B N 1
ATOM 1550 C CA . SER B 1 21 ? -8.203 32 16.25 1 89.56 21 SER B CA 1
ATOM 1551 C C . SER B 1 21 ? -7.078 31.312 15.492 1 89.56 21 SER B C 1
ATOM 1553 O O . SER B 1 21 ? -7.211 30.156 15.109 1 89.56 21 SER B O 1
ATOM 1555 N N . LEU B 1 22 ? -5.938 32 15.367 1 87.75 22 LEU B N 1
ATOM 1556 C CA . LEU B 1 22 ? -4.785 31.422 14.688 1 87.75 22 LEU B CA 1
ATOM 1557 C C . LEU B 1 22 ? -4.188 30.297 15.516 1 87.75 22 LEU B C 1
ATOM 1559 O O . LEU B 1 22 ? -3.744 29.281 14.961 1 87.75 22 LEU B O 1
ATOM 1563 N N . GLY B 1 23 ? -4.188 30.5 16.828 1 87.19 23 GLY B N 1
ATOM 1564 C CA . GLY B 1 23 ? -3.715 29.438 17.703 1 87.19 23 GLY B CA 1
ATOM 1565 C C . GLY B 1 23 ? -4.539 28.172 17.594 1 87.19 23 GLY B C 1
ATOM 1566 O O . GLY B 1 23 ? -3.99 27.078 17.484 1 87.19 23 GLY B O 1
ATOM 1567 N N . TYR B 1 24 ? -5.82 28.391 17.594 1 88.56 24 TYR B N 1
ATOM 1568 C CA . TYR B 1 24 ? -6.734 27.266 17.469 1 88.56 24 TYR B CA 1
ATOM 1569 C C . TYR B 1 24 ? -6.582 26.609 16.094 1 88.56 24 TYR B C 1
ATOM 1571 O O . TYR B 1 24 ? -6.5 25.375 16 1 88.56 24 TYR B O 1
ATOM 1579 N N . ALA B 1 25 ? -6.566 27.312 15.039 1 88.5 25 ALA B N 1
ATOM 1580 C CA . ALA B 1 25 ? -6.391 26.812 13.68 1 88.5 25 ALA B CA 1
ATOM 1581 C C . ALA B 1 25 ? -5.078 26.047 13.539 1 88.5 25 ALA B C 1
ATOM 1583 O O . ALA B 1 25 ? -5.031 24.984 12.906 1 88.5 25 ALA B O 1
ATOM 1584 N N . TYR B 1 26 ? -4.051 26.625 14.18 1 87.56 26 TYR B N 1
ATOM 1585 C CA . TYR B 1 26 ? -2.754 25.969 14.18 1 87.56 26 TYR B CA 1
ATOM 1586 C C . TYR B 1 26 ? -2.846 24.594 14.844 1 87.56 26 TYR B C 1
ATOM 1588 O O . TYR B 1 26 ? -2.32 23.609 14.328 1 87.56 26 TYR B O 1
ATOM 1596 N N . HIS B 1 27 ? -3.51 24.547 15.977 1 88.75 27 HIS B N 1
ATOM 1597 C CA . HIS B 1 27 ? -3.645 23.281 16.703 1 88.75 27 HIS B CA 1
ATOM 1598 C C . HIS B 1 27 ? -4.406 22.25 15.867 1 88.75 27 HIS B C 1
ATOM 1600 O O . HIS B 1 27 ? -4 21.094 15.789 1 88.75 27 HIS B O 1
ATOM 1606 N N . GLN B 1 28 ? -5.445 22.641 15.203 1 89.31 28 GLN B N 1
ATOM 1607 C CA . GLN B 1 28 ? -6.246 21.75 14.383 1 89.31 28 GLN B CA 1
ATOM 1608 C C . GLN B 1 28 ? -5.438 21.203 13.211 1 89.31 28 GLN B C 1
ATOM 1610 O O . GLN B 1 28 ? -5.473 20 12.93 1 89.31 28 GLN B O 1
ATOM 1615 N N . LYS B 1 29 ? -4.715 22.047 12.578 1 88.94 29 LYS B N 1
ATOM 1616 C CA . LYS B 1 29 ? -3.902 21.625 11.438 1 88.94 29 LYS B CA 1
ATOM 1617 C C . LYS B 1 29 ? -2.754 20.719 11.875 1 88.94 29 LYS B C 1
ATOM 1619 O O . LYS B 1 29 ? -2.352 19.812 11.141 1 88.94 29 LYS B O 1
ATOM 1624 N N . SER B 1 30 ? -2.266 21.016 13.039 1 90.06 30 SER B N 1
ATOM 1625 C CA . SER B 1 30 ? -1.209 20.172 13.594 1 90.06 30 SER B CA 1
ATOM 1626 C C . SER B 1 30 ? -1.704 18.75 13.844 1 90.06 30 SER B C 1
ATOM 1628 O O . SER B 1 30 ? -1.021 17.781 13.5 1 90.06 30 SER B O 1
ATOM 1630 N N . VAL B 1 31 ? -2.854 18.641 14.359 1 90.62 31 VAL B N 1
ATOM 1631 C CA . VAL B 1 31 ? -3.457 17.344 14.617 1 90.62 31 VAL B CA 1
ATOM 1632 C C . VAL B 1 31 ? -3.713 16.625 13.297 1 90.62 31 VAL B C 1
ATOM 1634 O O . VAL B 1 31 ? -3.416 15.43 13.172 1 90.62 31 VAL B O 1
ATOM 1637 N N . GLU B 1 32 ? -4.215 17.312 12.359 1 89.44 32 GLU B N 1
ATOM 1638 C CA . GLU B 1 32 ? -4.48 16.75 11.039 1 89.44 32 GLU B CA 1
ATOM 1639 C C . GLU B 1 32 ? -3.199 16.219 10.391 1 89.44 32 GLU B C 1
ATOM 1641 O O . GLU B 1 32 ? -3.188 15.125 9.82 1 89.44 32 GLU B O 1
ATOM 1646 N N . SER B 1 33 ? -2.215 17 10.453 1 89.44 33 SER B N 1
ATOM 1647 C CA . SER B 1 33 ? -0.925 16.609 9.891 1 89.44 33 SER B CA 1
ATOM 1648 C C . SER B 1 33 ? -0.377 15.359 10.562 1 89.44 33 SER B C 1
ATOM 1650 O O . SER B 1 33 ? 0.114 14.453 9.883 1 89.44 33 SER B O 1
ATOM 1652 N N . GLU B 1 34 ? -0.494 15.328 11.828 1 91.25 34 GLU B N 1
ATOM 1653 C CA . GLU B 1 34 ? -0.005 14.172 12.57 1 91.25 34 GLU B CA 1
ATOM 1654 C C . GLU B 1 34 ? -0.813 12.922 12.234 1 91.25 34 GLU B C 1
ATOM 1656 O O . GLU B 1 34 ? -0.252 11.828 12.086 1 91.25 34 GLU B O 1
ATOM 1661 N N . LYS B 1 35 ? -2.047 13.039 12.07 1 91 35 LYS B N 1
ATOM 1662 C CA . LYS B 1 35 ? -2.906 11.922 11.695 1 91 35 LYS B CA 1
ATOM 1663 C C . LYS B 1 35 ? -2.551 11.391 10.305 1 91 35 LYS B C 1
ATOM 1665 O O . LYS B 1 35 ? -2.504 10.18 10.094 1 91 35 LYS B O 1
ATOM 1670 N N . ALA B 1 36 ? -2.355 12.273 9.422 1 90.62 36 ALA B N 1
ATOM 1671 C CA . ALA B 1 36 ? -1.998 11.875 8.062 1 90.62 36 ALA B CA 1
ATOM 1672 C C . ALA B 1 36 ? -0.661 11.141 8.031 1 90.62 36 ALA B C 1
ATOM 1674 O O . ALA B 1 36 ? -0.522 10.109 7.367 1 90.62 36 ALA B O 1
ATOM 1675 N N . LYS B 1 37 ? 0.267 11.688 8.773 1 91.81 37 LYS B N 1
ATOM 1676 C CA . LYS B 1 37 ? 1.573 11.047 8.875 1 91.81 37 LYS B CA 1
ATOM 1677 C C . LYS B 1 37 ? 1.452 9.648 9.484 1 91.81 37 LYS B C 1
ATOM 1679 O O . LYS B 1 37 ? 2.062 8.703 8.992 1 91.81 37 LYS B O 1
ATOM 1684 N N . ASN B 1 38 ? 0.659 9.547 10.461 1 92.12 38 ASN B N 1
ATOM 1685 C CA . ASN B 1 38 ? 0.431 8.258 11.109 1 92.12 38 ASN B CA 1
ATOM 1686 C C . ASN B 1 38 ? -0.256 7.273 10.164 1 92.12 38 ASN B C 1
ATOM 1688 O O . ASN B 1 38 ? -0.007 6.07 10.234 1 92.12 38 ASN B O 1
ATOM 1692 N N . GLY B 1 39 ? -1.139 7.785 9.344 1 91.5 39 GLY B N 1
ATOM 1693 C CA . GLY B 1 39 ? -1.749 6.945 8.32 1 91.5 39 GLY B CA 1
ATOM 1694 C C . GLY B 1 39 ? -0.741 6.348 7.359 1 91.5 39 GLY B C 1
ATOM 1695 O O . GLY B 1 39 ? -0.8 5.156 7.051 1 91.5 39 GLY B O 1
ATOM 1696 N N . LEU B 1 40 ? 0.199 7.156 6.895 1 93.38 40 LEU B N 1
ATOM 1697 C CA . LEU B 1 40 ? 1.262 6.672 6.02 1 93.38 40 LEU B CA 1
ATOM 1698 C C . LEU B 1 40 ? 2.115 5.625 6.727 1 93.38 40 LEU B C 1
ATOM 1700 O O . LEU B 1 40 ? 2.426 4.578 6.156 1 93.38 40 LEU B O 1
ATOM 1704 N N . ILE B 1 41 ? 2.43 5.902 7.98 1 93.62 41 ILE B N 1
ATOM 1705 C CA . ILE B 1 41 ? 3.244 4.973 8.758 1 93.62 41 ILE B CA 1
ATOM 1706 C C . ILE B 1 41 ? 2.5 3.65 8.922 1 93.62 41 ILE B C 1
ATOM 1708 O O . ILE B 1 41 ? 3.09 2.576 8.781 1 93.62 41 ILE B O 1
ATOM 1712 N N . SER B 1 42 ? 1.23 3.73 9.156 1 91.62 42 SER B N 1
ATOM 1713 C CA . SER B 1 42 ? 0.421 2.527 9.328 1 91.62 42 SER B CA 1
ATOM 1714 C C . SER B 1 42 ? 0.398 1.694 8.047 1 91.62 42 SER B C 1
ATOM 1716 O O . SER B 1 42 ? 0.417 0.463 8.102 1 91.62 42 SER B O 1
ATOM 1718 N N . ALA B 1 43 ? 0.411 2.326 6.906 1 90.62 43 ALA B N 1
ATOM 1719 C CA . ALA B 1 43 ? 0.332 1.654 5.613 1 90.62 43 ALA B CA 1
ATOM 1720 C C . ALA B 1 43 ? 1.629 0.915 5.297 1 90.62 43 ALA B C 1
ATOM 1722 O O . ALA B 1 43 ? 1.658 0.044 4.426 1 90.62 43 ALA B O 1
ATOM 1723 N N . LEU B 1 44 ? 2.717 1.234 6.055 1 93.31 44 LEU B N 1
ATOM 1724 C CA . LEU B 1 44 ? 3.971 0.511 5.883 1 93.31 44 LEU B CA 1
ATOM 1725 C C . LEU B 1 44 ? 3.828 -0.939 6.332 1 93.31 44 LEU B C 1
ATOM 1727 O O . LEU B 1 44 ? 4.441 -1.838 5.75 1 93.31 44 LEU B O 1
ATOM 1731 N N . THR B 1 45 ? 2.979 -1.177 7.305 1 91.5 45 THR B N 1
ATOM 1732 C CA . THR B 1 45 ? 2.916 -2.469 7.98 1 91.5 45 THR B CA 1
ATOM 1733 C C . THR B 1 45 ? 2.475 -3.562 7.012 1 91.5 45 THR B C 1
ATOM 1735 O O . THR B 1 45 ? 3.193 -4.543 6.805 1 91.5 45 THR B O 1
ATOM 1738 N N . PRO B 1 46 ? 1.334 -3.406 6.344 1 90.38 46 PRO B N 1
ATOM 1739 C CA . PRO B 1 46 ? 0.947 -4.484 5.426 1 90.38 46 PRO B CA 1
ATOM 1740 C C . PRO B 1 46 ? 1.911 -4.633 4.254 1 90.38 46 PRO B C 1
ATOM 1742 O O . PRO B 1 46 ? 2.119 -5.746 3.76 1 90.38 46 PRO B O 1
ATOM 1745 N N . THR B 1 47 ? 2.547 -3.592 3.791 1 94.56 47 THR B N 1
ATOM 1746 C CA . THR B 1 47 ? 3.461 -3.65 2.656 1 94.56 47 THR B CA 1
ATOM 1747 C C . THR B 1 47 ? 4.746 -4.383 3.033 1 94.56 47 THR B C 1
ATOM 1749 O O . THR B 1 47 ? 5.242 -5.211 2.266 1 94.56 47 THR B O 1
ATOM 1752 N N . LEU B 1 48 ? 5.219 -4.074 4.27 1 95.62 48 LEU B N 1
ATOM 1753 C CA . LEU B 1 48 ? 6.395 -4.773 4.773 1 95.62 48 LEU B CA 1
ATOM 1754 C C . LEU B 1 48 ? 6.086 -6.25 5.016 1 95.62 48 LEU B C 1
ATOM 1756 O O . LEU B 1 48 ? 6.91 -7.117 4.715 1 95.62 48 LEU B O 1
ATOM 1760 N N . HIS B 1 49 ? 4.941 -6.539 5.48 1 93.19 49 HIS B N 1
ATOM 1761 C CA . HIS B 1 49 ? 4.52 -7.918 5.691 1 93.19 49 HIS B CA 1
ATOM 1762 C C . HIS B 1 49 ? 4.473 -8.688 4.375 1 93.19 49 HIS B C 1
ATOM 1764 O O . HIS B 1 49 ? 4.91 -9.844 4.312 1 93.19 49 HIS B O 1
ATOM 1770 N N . CYS B 1 50 ? 3.953 -8.047 3.393 1 94.12 50 CYS B N 1
ATOM 1771 C CA . CYS B 1 50 ? 3.92 -8.633 2.059 1 94.12 50 CYS B CA 1
ATOM 1772 C C . CYS B 1 50 ? 5.324 -8.984 1.581 1 94.12 50 CYS B C 1
ATOM 1774 O O . CYS B 1 50 ? 5.555 -10.078 1.064 1 94.12 50 CYS B O 1
ATOM 1776 N N . LEU B 1 51 ? 6.258 -8.133 1.83 1 97 51 LEU B N 1
ATOM 1777 C CA . LEU B 1 51 ? 7.586 -8.242 1.237 1 97 51 LEU B CA 1
ATOM 1778 C C . LEU B 1 51 ? 8.477 -9.172 2.055 1 97 51 LEU B C 1
ATOM 1780 O O . LEU B 1 51 ? 9.453 -9.711 1.54 1 97 51 LEU B O 1
ATOM 1784 N N . GLU B 1 52 ? 8.211 -9.32 3.34 1 95.06 52 GLU B N 1
ATOM 1785 C CA . GLU B 1 52 ? 9.078 -10.18 4.141 1 95.06 52 GLU B CA 1
ATOM 1786 C C . GLU B 1 52 ? 9.055 -11.617 3.629 1 95.06 52 GLU B C 1
ATOM 1788 O O . GLU B 1 52 ? 10.008 -12.375 3.834 1 95.06 52 GLU B O 1
ATOM 1793 N N . GLU B 1 53 ? 8.039 -12.008 2.893 1 94.94 53 GLU B N 1
ATOM 1794 C CA . GLU B 1 53 ? 7.891 -13.359 2.363 1 94.94 53 GLU B CA 1
ATOM 1795 C C . GLU B 1 53 ? 8.781 -13.578 1.146 1 94.94 53 GLU B C 1
ATOM 1797 O O . GLU B 1 53 ? 8.828 -14.672 0.59 1 94.94 53 GLU B O 1
ATOM 1802 N N . ILE B 1 54 ? 9.539 -12.602 0.778 1 97 54 ILE B N 1
ATOM 1803 C CA . ILE B 1 54 ? 10.375 -12.711 -0.412 1 97 54 ILE B CA 1
ATOM 1804 C C . ILE B 1 54 ? 11.414 -13.812 -0.215 1 97 54 ILE B C 1
ATOM 1806 O O . ILE B 1 54 ? 11.969 -14.328 -1.186 1 97 54 ILE B O 1
ATOM 1810 N N . THR B 1 55 ? 11.633 -14.188 1.05 1 95.19 55 THR B N 1
ATOM 1811 C CA . THR B 1 55 ? 12.547 -15.281 1.364 1 95.19 55 THR B CA 1
ATOM 1812 C C . THR B 1 55 ? 12.07 -16.578 0.72 1 95.19 55 THR B C 1
ATOM 1814 O O . THR B 1 55 ? 12.867 -17.484 0.459 1 95.19 55 THR B O 1
ATOM 1817 N N . LEU B 1 56 ? 10.812 -16.688 0.411 1 94.75 56 LEU B N 1
ATOM 1818 C CA . LEU B 1 56 ? 10.227 -17.891 -0.183 1 94.75 56 LEU B CA 1
ATOM 1819 C C . LEU B 1 56 ? 10.781 -18.125 -1.585 1 94.75 56 LEU B C 1
ATOM 1821 O O . LEU B 1 56 ? 10.836 -19.266 -2.055 1 94.75 56 LEU B O 1
ATOM 1825 N N . LEU B 1 57 ? 11.25 -17.047 -2.211 1 96 57 LEU B N 1
ATOM 1826 C CA . LEU B 1 57 ? 11.773 -17.188 -3.566 1 96 57 LEU B CA 1
ATOM 1827 C C . LEU B 1 57 ? 13.016 -18.078 -3.584 1 96 57 LEU B C 1
ATOM 1829 O O . LEU B 1 57 ? 13.18 -18.891 -4.484 1 96 57 LEU B O 1
ATOM 1833 N N . LYS B 1 58 ? 13.828 -17.906 -2.582 1 95.69 58 LYS B N 1
ATOM 1834 C CA . LYS B 1 58 ? 15.031 -18.734 -2.527 1 95.69 58 LYS B CA 1
ATOM 1835 C C . LYS B 1 58 ? 14.672 -20.219 -2.465 1 95.69 58 LYS B C 1
ATOM 1837 O O . LYS B 1 58 ? 15.211 -21.016 -3.23 1 95.69 58 LYS B O 1
ATOM 1842 N N . SER B 1 59 ? 13.789 -20.531 -1.571 1 94.31 59 SER B N 1
ATOM 1843 C CA . SER B 1 59 ? 13.391 -21.922 -1.419 1 94.31 59 SER B CA 1
ATOM 1844 C C . SER B 1 59 ? 12.82 -22.484 -2.721 1 94.31 59 SER B C 1
ATOM 1846 O O . SER B 1 59 ? 13.148 -23.594 -3.117 1 94.31 59 SER B O 1
ATOM 1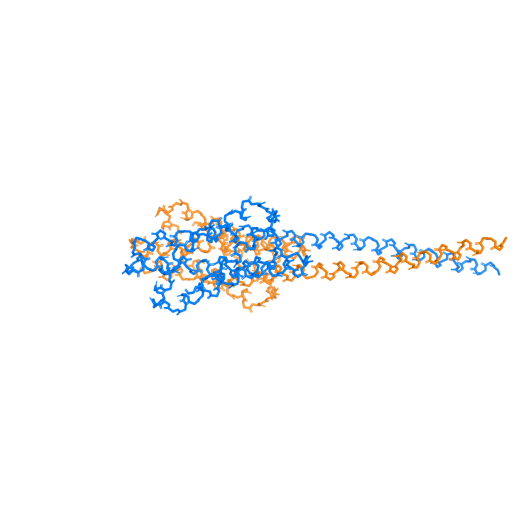848 N N . MET B 1 60 ? 12.109 -21.719 -3.381 1 94.56 60 MET B N 1
ATOM 1849 C CA . MET B 1 60 ? 11.5 -22.172 -4.633 1 94.56 60 MET B CA 1
ATOM 1850 C C . MET B 1 60 ? 12.555 -22.359 -5.715 1 94.56 60 MET B C 1
ATOM 1852 O O . MET B 1 60 ? 12.523 -23.344 -6.453 1 94.56 60 MET B O 1
ATOM 1856 N N . ILE B 1 61 ? 13.461 -21.453 -5.746 1 94.25 61 ILE B N 1
ATOM 1857 C CA . ILE B 1 61 ? 14.523 -21.5 -6.742 1 94.25 61 ILE B CA 1
ATOM 1858 C C . ILE B 1 61 ? 15.406 -22.719 -6.484 1 94.25 61 ILE B C 1
ATOM 1860 O O . ILE B 1 61 ? 15.758 -23.453 -7.414 1 94.25 61 ILE B O 1
ATOM 1864 N N . GLU B 1 62 ? 15.695 -23.016 -5.27 1 93.75 62 GLU B N 1
ATOM 1865 C CA . GLU B 1 62 ? 16.547 -24.141 -4.895 1 93.75 62 GLU B CA 1
ATOM 1866 C C . GLU B 1 62 ? 15.852 -25.469 -5.195 1 93.75 62 GLU B C 1
ATOM 1868 O O . GLU B 1 62 ? 16.516 -26.5 -5.367 1 93.75 62 GLU B O 1
ATOM 1873 N N . HIS B 1 63 ? 14.562 -25.391 -5.301 1 92.19 63 HIS B N 1
ATOM 1874 C CA . HIS B 1 63 ? 13.82 -26.594 -5.625 1 92.19 63 HIS B CA 1
ATOM 1875 C C . HIS B 1 63 ? 13.406 -26.609 -7.094 1 92.19 63 HIS B C 1
ATOM 1877 O O . HIS B 1 63 ? 12.375 -27.188 -7.445 1 92.19 63 HIS B O 1
ATOM 1883 N N . ASN B 1 64 ? 14.023 -25.922 -7.898 1 88.31 64 ASN B N 1
ATOM 1884 C CA . ASN B 1 64 ? 13.977 -25.906 -9.359 1 88.31 64 ASN B CA 1
ATOM 1885 C C . ASN B 1 64 ? 12.641 -25.406 -9.875 1 88.31 64 ASN B C 1
ATOM 1887 O O . ASN B 1 64 ? 12.156 -25.859 -10.914 1 88.31 64 ASN B O 1
ATOM 1891 N N . ALA B 1 65 ? 12.133 -24.453 -9.102 1 88.06 65 ALA B N 1
ATOM 1892 C CA . ALA B 1 65 ? 10.859 -23.891 -9.531 1 88.06 65 ALA B CA 1
ATOM 1893 C C . ALA B 1 65 ? 11.023 -23.109 -10.836 1 88.06 65 ALA B C 1
ATOM 1895 O O . ALA B 1 65 ? 10.078 -23 -11.625 1 88.06 65 ALA B O 1
ATOM 1896 N N . THR B 1 66 ? 12.211 -22.594 -11.133 1 87.75 66 THR B N 1
ATOM 1897 C CA . THR B 1 66 ? 12.422 -21.797 -12.336 1 87.75 66 THR B CA 1
ATOM 1898 C C . THR B 1 66 ? 12.391 -22.688 -13.578 1 87.75 66 THR B C 1
ATOM 1900 O O . THR B 1 66 ? 12.156 -22.188 -14.688 1 87.75 66 THR B O 1
ATOM 1903 N N . ARG B 1 67 ? 12.531 -24 -13.406 1 86.62 67 ARG B N 1
ATOM 1904 C CA . ARG B 1 67 ? 12.688 -24.891 -14.547 1 86.62 67 ARG B CA 1
ATOM 1905 C C . ARG B 1 67 ? 11.445 -25.75 -14.742 1 86.62 67 ARG B C 1
ATOM 1907 O O . ARG B 1 67 ? 11.234 -26.312 -15.82 1 86.62 67 ARG B O 1
ATOM 1914 N N . ASP B 1 68 ? 10.695 -25.828 -13.703 1 86.88 68 ASP B N 1
ATOM 1915 C CA . ASP B 1 68 ? 9.406 -26.516 -13.797 1 86.88 68 ASP B CA 1
ATOM 1916 C C . ASP B 1 68 ? 8.312 -25.562 -14.281 1 86.88 68 ASP B C 1
ATOM 1918 O O . ASP B 1 68 ? 8.062 -24.531 -13.664 1 86.88 68 ASP B O 1
ATOM 1922 N N . PRO B 1 69 ? 7.707 -25.906 -15.43 1 82.25 69 PRO B N 1
ATOM 1923 C CA . PRO B 1 69 ? 6.73 -24.984 -16.016 1 82.25 69 PRO B CA 1
ATOM 1924 C C . PRO B 1 69 ? 5.613 -24.625 -15.039 1 82.25 69 PRO B C 1
ATOM 1926 O O . PRO B 1 69 ? 5.184 -23.469 -15 1 82.25 69 PRO B O 1
ATOM 1929 N N . LEU B 1 70 ? 5.227 -25.531 -14.258 1 82.06 70 LEU B N 1
ATOM 1930 C CA . LEU B 1 70 ? 4.141 -25.266 -13.32 1 82.06 70 LEU B CA 1
ATOM 1931 C C . LEU B 1 70 ? 4.629 -24.422 -12.148 1 82.06 70 LEU B C 1
ATOM 1933 O O . LEU B 1 70 ? 4.012 -23.406 -11.812 1 82.06 70 LEU B O 1
ATOM 1937 N N . GLN B 1 71 ? 5.652 -24.844 -11.594 1 88.75 71 GLN B N 1
ATOM 1938 C CA . GLN B 1 71 ? 6.188 -24.125 -10.438 1 88.75 71 GLN B CA 1
ATOM 1939 C C . GLN B 1 71 ? 6.699 -22.75 -10.836 1 88.75 71 GLN B C 1
ATOM 1941 O O . GLN B 1 71 ? 6.625 -21.797 -10.047 1 88.75 71 GLN B O 1
ATOM 1946 N N . SER B 1 72 ? 7.07 -22.625 -12.078 1 90.75 72 SER B N 1
ATOM 1947 C CA . SER B 1 72 ? 7.543 -21.344 -12.57 1 90.75 72 SER B CA 1
ATOM 1948 C C . SER B 1 72 ? 6.414 -20.312 -12.594 1 90.75 72 SER B C 1
ATOM 1950 O O . SER B 1 72 ? 6.625 -19.141 -12.281 1 90.75 72 SER B O 1
ATOM 1952 N N . GLN B 1 73 ? 5.266 -20.766 -12.953 1 89.56 73 GLN B N 1
ATOM 1953 C CA . GLN B 1 73 ? 4.125 -19.859 -12.961 1 89.56 73 GLN B CA 1
ATOM 1954 C C . GLN B 1 73 ? 3.807 -19.359 -11.555 1 89.56 73 GLN B C 1
ATOM 1956 O O . GLN B 1 73 ? 3.484 -18.188 -11.367 1 89.56 73 GLN B O 1
ATOM 1961 N N . VAL B 1 74 ? 3.871 -20.219 -10.617 1 91.44 74 VAL B N 1
ATOM 1962 C CA . VAL B 1 74 ? 3.629 -19.875 -9.219 1 91.44 74 VAL B CA 1
ATOM 1963 C C . VAL B 1 74 ? 4.695 -18.891 -8.742 1 91.44 74 VAL B C 1
ATOM 1965 O O . VAL B 1 74 ? 4.379 -17.891 -8.094 1 91.44 74 VAL B O 1
ATOM 1968 N N . LEU B 1 75 ? 5.871 -19.203 -9.117 1 93.62 75 LEU B N 1
ATOM 1969 C CA . LEU B 1 75 ? 7 -18.359 -8.758 1 93.62 75 LEU B CA 1
ATOM 1970 C C . LEU B 1 75 ? 6.816 -16.953 -9.312 1 93.62 75 LEU B C 1
ATOM 1972 O O . LEU B 1 75 ? 7.008 -15.961 -8.602 1 93.62 75 LEU B O 1
ATOM 1976 N N . TYR B 1 76 ? 6.359 -16.797 -10.508 1 92.75 76 TYR B N 1
ATOM 1977 C CA . TYR B 1 76 ? 6.23 -15.492 -11.148 1 92.75 76 TYR B CA 1
ATOM 1978 C C . TYR B 1 76 ? 5.047 -14.719 -10.578 1 92.75 76 TYR B C 1
ATOM 1980 O O . TYR B 1 76 ? 5.086 -13.492 -10.492 1 92.75 76 TYR B O 1
ATOM 1988 N N . GLU B 1 77 ? 4.059 -15.445 -10.148 1 92.31 77 GLU B N 1
ATOM 1989 C CA . GLU B 1 77 ? 2.961 -14.766 -9.477 1 92.31 77 GLU B CA 1
ATOM 1990 C C . GLU B 1 77 ? 3.41 -14.18 -8.133 1 92.31 77 GLU B C 1
ATOM 1992 O O . GLU B 1 77 ? 2.965 -13.102 -7.738 1 92.31 77 GLU B O 1
ATOM 1997 N N . LYS B 1 78 ? 4.242 -14.891 -7.492 1 94.38 78 LYS B N 1
ATOM 1998 C CA . LYS B 1 78 ? 4.809 -14.344 -6.262 1 94.38 78 LYS B CA 1
ATOM 1999 C C . LYS B 1 78 ? 5.664 -13.117 -6.551 1 94.38 78 LYS B C 1
ATOM 2001 O O . LYS B 1 78 ? 5.621 -12.141 -5.801 1 94.38 78 LYS B O 1
ATOM 2006 N N . VAL B 1 79 ? 6.434 -13.203 -7.609 1 95.31 79 VAL B N 1
ATOM 2007 C CA . VAL B 1 79 ? 7.262 -12.078 -8.023 1 95.31 79 VAL B CA 1
ATOM 2008 C C . VAL B 1 79 ? 6.375 -10.867 -8.312 1 95.31 79 VAL B C 1
ATOM 2010 O O . VAL B 1 79 ? 6.691 -9.75 -7.902 1 95.31 79 VAL B O 1
ATOM 2013 N N . ARG B 1 80 ? 5.328 -11.086 -8.953 1 93.38 80 ARG B N 1
ATOM 2014 C CA . ARG B 1 80 ? 4.395 -10.008 -9.258 1 93.38 80 ARG B CA 1
ATOM 2015 C C . ARG B 1 80 ? 3.826 -9.391 -7.984 1 93.38 80 ARG B C 1
ATOM 2017 O O . ARG B 1 80 ? 3.703 -8.172 -7.875 1 93.38 80 ARG B O 1
ATOM 2024 N N . ARG B 1 81 ? 3.438 -10.266 -7.039 1 93.12 81 ARG B N 1
ATOM 2025 C CA . ARG B 1 81 ? 2.953 -9.789 -5.75 1 93.12 81 ARG B CA 1
ATOM 2026 C C . ARG B 1 81 ? 3.99 -8.898 -5.074 1 93.12 81 ARG B C 1
ATOM 2028 O O . ARG B 1 81 ? 3.674 -7.789 -4.637 1 93.12 81 ARG B O 1
ATOM 2035 N N . PHE B 1 82 ? 5.168 -9.391 -5.047 1 96.56 82 PHE B N 1
ATOM 2036 C CA . PHE B 1 82 ? 6.223 -8.633 -4.375 1 96.56 82 PHE B CA 1
ATOM 2037 C C . PHE B 1 82 ? 6.527 -7.344 -5.125 1 96.56 82 PHE B C 1
ATOM 2039 O O . PHE B 1 82 ? 6.871 -6.332 -4.512 1 96.56 82 PHE B O 1
ATOM 2046 N N . ASN B 1 83 ? 6.406 -7.387 -6.441 1 95.75 83 ASN B N 1
ATOM 2047 C CA . ASN B 1 83 ? 6.586 -6.18 -7.234 1 95.75 83 ASN B CA 1
ATOM 2048 C C . ASN B 1 83 ? 5.594 -5.094 -6.84 1 95.75 83 ASN B C 1
ATOM 2050 O O . ASN B 1 83 ? 5.977 -3.945 -6.605 1 95.75 83 ASN B O 1
ATOM 2054 N N . TYR B 1 84 ? 4.359 -5.457 -6.676 1 93.12 84 TYR B N 1
ATOM 2055 C CA . TYR B 1 84 ? 3.334 -4.5 -6.277 1 93.12 84 TYR B CA 1
ATOM 2056 C C . TYR B 1 84 ? 3.596 -3.979 -4.867 1 93.12 84 TYR B C 1
ATOM 2058 O O . TYR B 1 84 ? 3.465 -2.779 -4.609 1 93.12 84 TYR B O 1
ATOM 2066 N N . CYS B 1 85 ? 3.963 -4.852 -3.996 1 95.31 85 CYS B N 1
ATOM 2067 C CA . CYS B 1 85 ? 4.223 -4.453 -2.617 1 95.31 85 CYS B CA 1
ATOM 2068 C C . CYS B 1 85 ? 5.406 -3.498 -2.539 1 95.31 85 CYS B C 1
ATOM 2070 O O . CYS B 1 85 ? 5.375 -2.525 -1.782 1 95.31 85 CYS B O 1
ATOM 2072 N N . ALA B 1 86 ? 6.422 -3.777 -3.352 1 97.25 86 ALA B N 1
ATOM 2073 C CA . ALA B 1 86 ? 7.594 -2.906 -3.389 1 97.25 86 ALA B CA 1
ATOM 2074 C C . ALA B 1 86 ? 7.234 -1.53 -3.947 1 97.25 86 ALA B C 1
ATOM 2076 O O . ALA B 1 86 ? 7.707 -0.508 -3.445 1 97.25 86 ALA B O 1
ATOM 2077 N N . TRP B 1 87 ? 6.418 -1.512 -4.926 1 96.06 87 TRP B N 1
ATOM 2078 C CA . TRP B 1 87 ? 5.965 -0.259 -5.523 1 96.06 87 TRP B CA 1
ATOM 2079 C C . TRP B 1 87 ? 5.234 0.602 -4.496 1 96.06 87 TRP B C 1
ATOM 2081 O O . TRP B 1 87 ? 5.531 1.791 -4.352 1 96.06 87 TRP B O 1
ATOM 2091 N N . VAL B 1 88 ? 4.297 0.016 -3.787 1 95.31 88 VAL B N 1
ATOM 2092 C CA . VAL B 1 88 ? 3.525 0.739 -2.783 1 95.31 88 VAL B CA 1
ATOM 2093 C C . VAL B 1 88 ? 4.449 1.222 -1.667 1 95.31 88 VAL B C 1
ATOM 2095 O O . VAL B 1 88 ? 4.355 2.369 -1.228 1 95.31 88 VAL B O 1
ATOM 2098 N N . LEU B 1 89 ? 5.344 0.34 -1.24 1 96.69 89 LEU B N 1
ATOM 2099 C CA . LEU B 1 89 ? 6.281 0.706 -0.185 1 96.69 89 LEU B CA 1
ATOM 2100 C C . LEU B 1 89 ? 7.133 1.899 -0.605 1 96.69 89 LEU B C 1
ATOM 2102 O O . LEU B 1 89 ? 7.359 2.816 0.187 1 96.69 89 LEU B O 1
ATOM 2106 N N . ALA B 1 90 ? 7.633 1.877 -1.816 1 97.38 90 ALA B N 1
ATOM 2107 C CA . ALA B 1 90 ? 8.461 2.969 -2.316 1 97.38 90 ALA B CA 1
ATOM 2108 C C . ALA B 1 90 ? 7.707 4.293 -2.279 1 97.38 90 ALA B C 1
ATOM 2110 O O . ALA B 1 90 ? 8.25 5.312 -1.835 1 97.38 90 ALA B O 1
ATOM 2111 N N . ASP B 1 91 ? 6.488 4.242 -2.688 1 94.75 91 ASP B N 1
ATOM 2112 C CA . ASP B 1 91 ? 5.668 5.445 -2.734 1 94.75 91 ASP B CA 1
ATOM 2113 C C . ASP B 1 91 ? 5.43 6.004 -1.333 1 94.75 91 ASP B C 1
ATOM 2115 O O . ASP B 1 91 ? 5.695 7.18 -1.074 1 94.75 91 ASP B O 1
ATOM 2119 N N . ILE B 1 92 ? 5.023 5.156 -0.425 1 95.88 92 ILE B N 1
ATOM 2120 C CA . ILE B 1 92 ? 4.703 5.566 0.938 1 95.88 92 ILE B CA 1
ATOM 2121 C C . ILE B 1 92 ? 5.961 6.086 1.63 1 95.88 92 ILE B C 1
ATOM 2123 O O . ILE B 1 92 ? 5.938 7.141 2.27 1 95.88 92 ILE B O 1
ATOM 2127 N N . ALA B 1 93 ? 7.059 5.406 1.491 1 97.12 93 ALA B N 1
ATOM 2128 C CA . ALA B 1 93 ? 8.312 5.812 2.117 1 97.12 93 ALA B CA 1
ATOM 2129 C C . ALA B 1 93 ? 8.805 7.141 1.55 1 97.12 93 ALA B C 1
ATOM 2131 O O . ALA B 1 93 ? 9.32 7.988 2.287 1 97.12 93 ALA B O 1
ATOM 2132 N N . GLY B 1 94 ?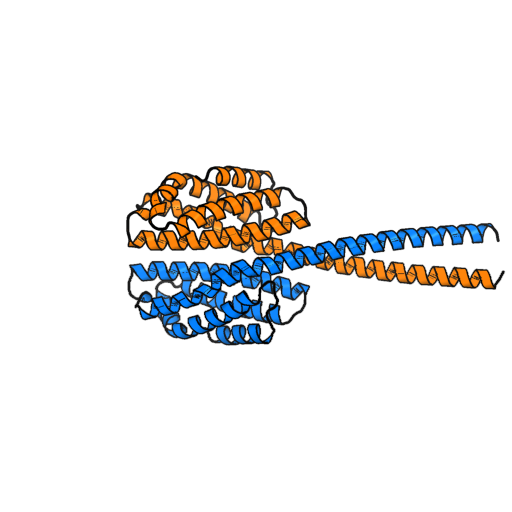 8.625 7.277 0.242 1 96.62 94 GLY B N 1
ATOM 2133 C CA . GLY B 1 94 ? 8.961 8.547 -0.369 1 96.62 94 GLY B CA 1
ATOM 2134 C C . GLY B 1 94 ? 8.172 9.711 0.197 1 96.62 94 GLY B C 1
ATOM 2135 O O . GLY B 1 94 ? 8.734 10.766 0.497 1 96.62 94 GLY B O 1
ATOM 2136 N N . ASP B 1 95 ? 6.902 9.516 0.393 1 95.25 95 ASP B N 1
ATOM 2137 C CA . ASP B 1 95 ? 6.043 10.547 0.958 1 95.25 95 ASP B CA 1
ATOM 2138 C C . ASP B 1 95 ? 6.418 10.844 2.408 1 95.25 95 ASP B C 1
ATOM 2140 O O . ASP B 1 95 ? 6.434 12 2.828 1 95.25 95 ASP B O 1
ATOM 2144 N N . LEU B 1 96 ? 6.742 9.82 3.133 1 95.75 96 LEU B N 1
ATOM 2145 C CA . LEU B 1 96 ? 7.152 10.016 4.52 1 95.75 96 LEU B CA 1
ATOM 2146 C C . LEU B 1 96 ? 8.453 10.805 4.598 1 95.75 96 LEU B C 1
ATOM 2148 O O . LEU B 1 96 ? 8.617 11.648 5.48 1 95.75 96 LEU B O 1
ATOM 2152 N N . TYR B 1 97 ? 9.344 10.562 3.684 1 96.69 97 TYR B N 1
ATOM 2153 C CA . TYR B 1 97 ? 10.578 11.336 3.652 1 96.69 97 TYR B CA 1
ATOM 2154 C C . TYR B 1 97 ? 10.289 12.805 3.365 1 96.69 97 TYR B C 1
ATOM 2156 O O . TYR B 1 97 ? 10.867 13.688 4.004 1 96.69 97 TYR B O 1
ATOM 2164 N N . GLN B 1 98 ? 9.461 13.055 2.385 1 93.62 98 GLN B N 1
ATOM 2165 C CA . GLN B 1 98 ? 9.125 14.438 2.047 1 93.62 98 GLN B CA 1
ATOM 2166 C C . GLN B 1 98 ? 8.523 15.164 3.246 1 93.62 98 GLN B C 1
ATOM 2168 O O . GLN B 1 98 ? 8.727 16.359 3.418 1 93.62 98 GLN B O 1
ATOM 2173 N N . LEU B 1 99 ? 7.875 14.398 4.133 1 91 99 LEU B N 1
ATOM 2174 C CA . LEU B 1 99 ? 7.176 14.977 5.273 1 91 99 LEU B CA 1
ATOM 2175 C C . LEU B 1 99 ? 8.117 15.133 6.465 1 91 99 LEU B C 1
ATOM 2177 O O . LEU B 1 99 ? 8.039 16.125 7.195 1 91 99 LEU B O 1
ATOM 2181 N N . THR B 1 100 ? 9.008 14.203 6.613 1 92.12 100 THR B N 1
ATOM 2182 C CA . THR B 1 100 ? 9.758 14.156 7.863 1 92.12 100 THR B CA 1
ATOM 2183 C C . THR B 1 100 ? 11.219 14.539 7.641 1 92.12 100 THR B C 1
ATOM 2185 O O . THR B 1 100 ? 11.922 14.914 8.578 1 92.12 100 THR B O 1
ATOM 2188 N N . LYS B 1 101 ? 11.695 14.32 6.426 1 94.25 101 LYS B N 1
ATOM 2189 C CA . LYS B 1 101 ? 13.094 14.508 6.039 1 94.25 101 LYS B CA 1
ATOM 2190 C C . LYS B 1 101 ? 14.008 13.57 6.82 1 94.25 101 LYS B C 1
ATOM 2192 O O . LYS B 1 101 ? 15.203 13.836 6.949 1 94.25 101 LYS B O 1
ATOM 2197 N N . ASP B 1 102 ? 13.391 12.555 7.426 1 94.94 102 ASP B N 1
ATOM 2198 C CA . ASP B 1 102 ? 14.164 11.523 8.109 1 94.94 102 ASP B CA 1
ATOM 2199 C C . ASP B 1 102 ? 14.805 10.562 7.105 1 94.94 102 ASP B C 1
ATOM 2201 O O . ASP B 1 102 ? 14.109 9.945 6.301 1 94.94 102 ASP B O 1
ATOM 2205 N N . GLU B 1 103 ? 16.062 10.398 7.18 1 96.88 103 GLU B N 1
ATOM 2206 C CA . GLU B 1 103 ? 16.844 9.648 6.203 1 96.88 103 GLU B CA 1
ATOM 2207 C C . GLU B 1 103 ? 16.422 8.18 6.156 1 96.88 103 GLU B C 1
ATOM 2209 O O . GLU B 1 103 ? 16.516 7.535 5.113 1 96.88 103 GLU B O 1
ATOM 2214 N N . LYS B 1 104 ? 15.906 7.648 7.273 1 97.06 104 LYS B N 1
ATOM 2215 C CA . LYS B 1 104 ? 15.492 6.246 7.277 1 97.06 104 LYS B CA 1
ATOM 2216 C C . LYS B 1 104 ? 14.406 5.992 6.238 1 97.06 104 LYS B C 1
ATOM 2218 O O . LYS B 1 104 ? 14.375 4.934 5.609 1 97.06 104 LYS B O 1
ATOM 2223 N N . TYR B 1 105 ? 13.555 6.973 6.004 1 97.25 105 TYR B N 1
ATOM 2224 C CA . TYR B 1 105 ? 12.5 6.812 5.016 1 97.25 105 TYR B CA 1
ATOM 2225 C C . TYR B 1 105 ? 13.047 6.953 3.6 1 97.25 105 TYR B C 1
ATOM 2227 O O . TYR B 1 105 ? 12.547 6.32 2.668 1 97.25 105 TYR B O 1
ATOM 2235 N N . TRP B 1 106 ? 14.094 7.777 3.398 1 98 106 TRP B N 1
ATOM 2236 C CA . TRP B 1 106 ? 14.742 7.848 2.092 1 98 106 TRP B CA 1
ATOM 2237 C C . TRP B 1 106 ? 15.414 6.523 1.743 1 98 106 TRP B C 1
ATOM 2239 O O . TRP B 1 106 ? 15.289 6.035 0.618 1 98 106 TRP B O 1
ATOM 2249 N N . ASN B 1 107 ? 16.125 6.02 2.734 1 98.56 107 ASN B N 1
ATOM 2250 C CA . ASN B 1 107 ? 16.734 4.715 2.531 1 98.56 107 ASN B CA 1
ATOM 2251 C C . ASN B 1 107 ? 15.711 3.646 2.189 1 98.56 107 ASN B C 1
ATOM 2253 O O . ASN B 1 107 ? 15.922 2.834 1.288 1 98.56 107 ASN B O 1
ATOM 2257 N N . LEU B 1 108 ? 14.617 3.645 2.93 1 98.25 108 LEU B N 1
ATOM 2258 C CA . LEU B 1 108 ? 13.555 2.674 2.697 1 98.25 108 LEU B CA 1
ATOM 2259 C C . LEU B 1 108 ? 12.953 2.846 1.305 1 98.25 108 LEU B C 1
ATOM 2261 O O . LEU B 1 108 ? 12.711 1.86 0.604 1 98.25 108 LEU B O 1
ATOM 2265 N N . HIS B 1 109 ? 12.719 4.086 0.891 1 98.44 109 HIS B N 1
ATOM 2266 C CA . HIS B 1 109 ? 12.227 4.398 -0.448 1 98.44 109 HIS B CA 1
ATOM 2267 C C . HIS B 1 109 ? 13.18 3.867 -1.518 1 98.44 109 HIS B C 1
ATOM 2269 O O . HIS B 1 109 ? 12.75 3.195 -2.457 1 98.44 109 HIS B O 1
ATOM 2275 N N . SER B 1 110 ? 14.406 4.195 -1.345 1 98.69 110 SER B N 1
ATOM 2276 C CA . SER B 1 110 ? 15.406 3.795 -2.324 1 98.69 110 SER B CA 1
ATOM 2277 C C . SER B 1 110 ? 15.539 2.275 -2.398 1 98.69 110 SER B C 1
ATOM 2279 O O . SER B 1 110 ? 15.625 1.706 -3.488 1 98.69 110 SER B O 1
ATOM 2281 N N . ALA B 1 111 ? 15.547 1.609 -1.243 1 98.75 111 ALA B N 1
ATOM 2282 C CA . ALA B 1 111 ? 15.617 0.151 -1.203 1 98.75 111 ALA B CA 1
ATOM 2283 C C . ALA B 1 111 ? 14.414 -0.476 -1.907 1 98.75 111 ALA B C 1
ATOM 2285 O O . ALA B 1 111 ? 14.57 -1.385 -2.727 1 98.75 111 ALA B O 1
ATOM 2286 N N . ALA B 1 112 ? 13.219 0.001 -1.563 1 98.5 112 ALA B N 1
ATOM 2287 C CA . ALA B 1 112 ? 11.992 -0.508 -2.17 1 98.5 112 ALA B CA 1
ATOM 2288 C C . ALA B 1 112 ? 11.977 -0.255 -3.674 1 98.5 112 ALA B C 1
ATOM 2290 O O . ALA B 1 112 ? 11.523 -1.1 -4.449 1 98.5 112 ALA B O 1
ATOM 2291 N N . SER B 1 113 ? 12.484 0.909 -4.109 1 98.25 113 SER B N 1
ATOM 2292 C CA . SER B 1 113 ? 12.57 1.243 -5.527 1 98.25 113 SER B CA 1
ATOM 2293 C C . SER B 1 113 ? 13.508 0.292 -6.266 1 98.25 113 SER B C 1
ATOM 2295 O O . SER B 1 113 ? 13.188 -0.177 -7.359 1 98.25 113 SER B O 1
ATOM 2297 N N . ASN B 1 114 ? 14.648 0.058 -5.668 1 98.62 114 ASN B N 1
ATOM 2298 C CA . ASN B 1 114 ? 15.57 -0.915 -6.25 1 98.62 114 ASN B CA 1
ATOM 2299 C C . ASN B 1 114 ? 14.906 -2.277 -6.43 1 98.62 114 ASN B C 1
ATOM 2301 O O . ASN B 1 114 ? 15.031 -2.898 -7.484 1 98.62 114 ASN B O 1
ATOM 2305 N N . LEU B 1 115 ? 14.211 -2.711 -5.383 1 98.5 115 LEU B N 1
ATOM 2306 C CA . LEU B 1 115 ? 13.523 -3.998 -5.414 1 98.5 115 LEU B CA 1
ATOM 2307 C C . LEU B 1 115 ? 12.438 -4.008 -6.484 1 98.5 115 LEU B C 1
ATOM 2309 O O . LEU B 1 115 ? 12.312 -4.977 -7.234 1 98.5 115 LEU B O 1
ATOM 2313 N N . GLU B 1 116 ? 11.664 -2.934 -6.531 1 97.69 116 GLU B N 1
ATOM 2314 C CA . GLU B 1 116 ? 10.602 -2.805 -7.516 1 97.69 116 GLU B CA 1
ATOM 2315 C C . GLU B 1 116 ? 11.148 -2.883 -8.938 1 97.69 116 GLU B C 1
ATOM 2317 O O . GLU B 1 116 ? 10.586 -3.58 -9.789 1 97.69 116 GLU B O 1
ATOM 2322 N N . VAL B 1 117 ? 12.203 -2.182 -9.211 1 97.5 117 VAL B N 1
ATOM 2323 C CA . VAL B 1 117 ? 12.797 -2.15 -10.539 1 97.5 117 VAL B CA 1
ATOM 2324 C C . VAL B 1 117 ? 13.258 -3.551 -10.938 1 97.5 117 VAL B C 1
ATOM 2326 O O . VAL B 1 117 ? 12.984 -4.012 -12.047 1 97.5 117 VAL B O 1
ATOM 2329 N N . PHE B 1 118 ? 13.969 -4.25 -10.078 1 98.31 118 PHE B N 1
ATOM 2330 C CA . PHE B 1 118 ? 14.453 -5.598 -10.359 1 98.31 118 PHE B CA 1
ATOM 2331 C C . PHE B 1 118 ? 13.289 -6.547 -10.617 1 98.31 118 PHE B C 1
ATOM 2333 O O . PHE B 1 118 ? 13.289 -7.285 -11.609 1 98.31 118 PHE B O 1
ATOM 2340 N N . LEU B 1 119 ? 12.289 -6.543 -9.695 1 97.5 119 LEU B N 1
ATOM 2341 C CA . LEU B 1 119 ? 11.164 -7.465 -9.805 1 97.5 119 LEU B CA 1
ATOM 2342 C C . LEU B 1 119 ? 10.328 -7.156 -11.039 1 97.5 119 LEU B C 1
ATOM 2344 O O . LEU B 1 119 ? 9.789 -8.07 -11.672 1 97.5 119 LEU B O 1
ATOM 2348 N N . ASN B 1 120 ? 10.203 -5.875 -11.344 1 95.75 120 ASN B N 1
ATOM 2349 C CA . ASN B 1 120 ? 9.508 -5.504 -12.57 1 95.75 120 ASN B CA 1
ATOM 2350 C C . ASN B 1 120 ? 10.227 -6.023 -13.812 1 95.75 120 ASN B C 1
ATOM 2352 O O . ASN B 1 120 ? 9.586 -6.48 -14.758 1 95.75 120 ASN B O 1
ATOM 2356 N N . HIS B 1 121 ? 11.516 -5.898 -13.797 1 95.88 121 HIS B N 1
ATOM 2357 C CA . HIS B 1 121 ? 12.305 -6.465 -14.883 1 95.88 121 HIS B CA 1
ATOM 2358 C C . HIS B 1 121 ? 12.031 -7.953 -15.047 1 95.88 121 HIS B C 1
ATOM 2360 O O . HIS B 1 121 ? 11.828 -8.43 -16.172 1 95.88 121 HIS B O 1
ATOM 2366 N N . VAL B 1 122 ? 12.023 -8.664 -13.945 1 95.06 122 VAL B N 1
ATOM 2367 C CA . VAL B 1 122 ? 11.758 -10.094 -13.969 1 95.06 122 VAL B CA 1
ATOM 2368 C C . VAL B 1 122 ? 10.359 -10.359 -14.523 1 95.06 122 VAL B C 1
ATOM 2370 O O . VAL B 1 122 ? 10.164 -11.258 -15.336 1 95.06 122 VAL B O 1
ATOM 2373 N N . ASN B 1 123 ? 9.43 -9.562 -14.117 1 91.5 123 ASN B N 1
ATOM 2374 C CA . ASN B 1 123 ? 8.047 -9.711 -14.547 1 91.5 123 ASN B CA 1
ATOM 2375 C C . ASN B 1 123 ? 7.895 -9.492 -16.047 1 91.5 123 ASN B C 1
ATOM 2377 O O . ASN B 1 123 ? 7.219 -10.266 -16.734 1 91.5 123 ASN B O 1
ATOM 2381 N N . VAL B 1 124 ? 8.469 -8.484 -16.578 1 91 124 VAL B N 1
ATOM 2382 C CA . VAL B 1 124 ? 8.312 -8.094 -17.984 1 91 124 VAL B CA 1
ATOM 2383 C C . VAL B 1 124 ? 9.008 -9.109 -18.891 1 91 124 VAL B C 1
ATOM 2385 O O . VAL B 1 124 ? 8.539 -9.383 -19.984 1 91 124 VAL B O 1
ATOM 2388 N N . HIS B 1 125 ? 10.031 -9.75 -18.438 1 88.75 125 HIS B N 1
ATOM 2389 C CA . HIS B 1 125 ? 10.828 -10.641 -19.281 1 88.75 125 HIS B CA 1
ATOM 2390 C C . HIS B 1 125 ? 10.547 -12.102 -18.953 1 88.75 125 HIS B C 1
ATOM 2392 O O . HIS B 1 125 ? 11.359 -12.977 -19.266 1 88.75 125 HIS B O 1
ATOM 2398 N N . TYR B 1 126 ? 9.547 -12.289 -18.266 1 81.75 126 TYR B N 1
ATOM 2399 C CA . TYR B 1 126 ? 9.133 -13.68 -18.078 1 81.75 126 TYR B CA 1
ATOM 2400 C C . TYR B 1 126 ? 8.898 -14.359 -19.422 1 81.75 126 TYR B C 1
ATOM 2402 O O . TYR B 1 126 ? 8.273 -13.789 -20.312 1 81.75 126 TYR B O 1
ATOM 2410 N N . PRO B 1 127 ? 9.453 -15.609 -19.672 1 79.31 127 PRO B N 1
ATOM 2411 C CA . PRO B 1 127 ? 10.133 -16.484 -18.719 1 79.31 127 PRO B CA 1
ATOM 2412 C C . PRO B 1 127 ? 11.656 -16.422 -18.844 1 79.31 127 PRO B C 1
ATOM 2414 O O . PRO B 1 127 ? 12.359 -17.297 -18.328 1 79.31 127 PRO B O 1
ATOM 2417 N N . TYR B 1 128 ? 12.094 -15.438 -19.453 1 82.31 128 TYR B N 1
ATOM 2418 C CA . TYR B 1 128 ? 13.5 -15.406 -19.828 1 82.31 128 TYR B CA 1
ATOM 2419 C C . TYR B 1 128 ? 14.359 -14.867 -18.703 1 82.31 128 TYR B C 1
ATOM 2421 O O . TYR B 1 128 ? 15.594 -14.867 -18.797 1 82.31 128 TYR B O 1
ATOM 2429 N N . ALA B 1 129 ? 13.711 -14.484 -17.641 1 87.81 129 ALA B N 1
ATOM 2430 C CA . ALA B 1 129 ? 14.484 -13.859 -16.562 1 87.81 129 ALA B CA 1
ATOM 2431 C C . ALA B 1 129 ? 14.781 -14.859 -15.453 1 87.81 129 ALA B C 1
ATOM 2433 O O . ALA B 1 129 ? 15.008 -14.469 -14.305 1 87.81 129 ALA B O 1
ATOM 2434 N N . LYS B 1 130 ? 14.758 -16.094 -15.766 1 90.25 130 LYS B N 1
ATOM 2435 C CA . LYS B 1 130 ? 14.984 -17.125 -14.766 1 90.25 130 LYS B CA 1
ATOM 2436 C C . LYS B 1 130 ? 16.406 -17.062 -14.211 1 90.25 130 LYS B C 1
ATOM 2438 O O . LYS B 1 130 ? 16.609 -17.266 -13.008 1 90.25 130 LYS B O 1
ATOM 2443 N N . ASP B 1 131 ? 17.312 -16.781 -15.062 1 91.5 131 ASP B N 1
ATOM 2444 C CA . ASP B 1 131 ? 18.719 -16.719 -14.625 1 91.5 131 ASP B CA 1
ATOM 2445 C C . ASP B 1 131 ? 18.922 -15.578 -13.641 1 91.5 131 ASP B C 1
ATOM 2447 O O . ASP B 1 131 ? 19.719 -15.688 -12.711 1 91.5 131 ASP B O 1
ATOM 2451 N N . ASP B 1 132 ? 18.25 -14.461 -13.867 1 93.5 132 ASP B N 1
ATOM 2452 C CA . ASP B 1 132 ? 18.312 -13.328 -12.953 1 93.5 132 ASP B CA 1
ATOM 2453 C C . ASP B 1 132 ? 17.812 -13.711 -11.562 1 93.5 132 ASP B C 1
ATOM 2455 O O . ASP B 1 132 ? 18.406 -13.32 -10.555 1 93.5 132 ASP B O 1
ATOM 2459 N N . LEU B 1 133 ? 16.734 -14.453 -11.492 1 95.44 133 LEU B N 1
ATOM 2460 C CA . LEU B 1 133 ? 16.188 -14.922 -10.227 1 95.44 133 LEU B CA 1
ATOM 2461 C C . LEU B 1 133 ? 17.172 -15.859 -9.531 1 95.44 133 LEU B C 1
ATOM 2463 O O . LEU B 1 133 ? 17.438 -15.711 -8.336 1 95.44 133 LEU B O 1
ATOM 2467 N N . GLU B 1 134 ? 17.75 -16.766 -10.266 1 94.75 134 GLU B N 1
ATOM 2468 C CA . GLU B 1 134 ? 18.641 -17.766 -9.695 1 94.75 134 GLU B CA 1
ATOM 2469 C C . GLU B 1 134 ? 19.922 -17.125 -9.156 1 94.75 134 GLU B C 1
ATOM 2471 O O . GLU B 1 134 ? 20.406 -17.5 -8.086 1 94.75 134 GLU B O 1
ATOM 2476 N N . ARG B 1 135 ? 20.406 -16.172 -9.836 1 95.5 135 ARG B N 1
ATOM 2477 C CA . ARG B 1 135 ? 21.656 -15.516 -9.438 1 95.5 135 ARG B CA 1
ATOM 2478 C C . ARG B 1 135 ? 21.469 -14.75 -8.133 1 95.5 135 ARG B C 1
ATOM 2480 O O . ARG B 1 135 ? 22.438 -14.531 -7.391 1 95.5 135 ARG B O 1
ATOM 2487 N N . ASN B 1 136 ? 20.219 -14.383 -7.859 1 96.5 136 ASN B N 1
ATOM 2488 C CA . ASN B 1 136 ? 19.984 -13.516 -6.711 1 96.5 136 ASN B CA 1
ATOM 2489 C C . ASN B 1 136 ? 19.281 -14.266 -5.582 1 96.5 136 ASN B C 1
ATOM 2491 O O . ASN B 1 136 ? 18.766 -13.648 -4.645 1 96.5 136 ASN B O 1
ATOM 2495 N N . ALA B 1 137 ? 19.234 -15.539 -5.617 1 96.19 137 ALA B N 1
ATOM 2496 C CA . ALA B 1 137 ? 18.484 -16.344 -4.66 1 96.19 137 ALA B CA 1
ATOM 2497 C C . ALA B 1 137 ? 18.938 -16.062 -3.23 1 96.19 137 ALA B C 1
ATOM 2499 O O . ALA B 1 137 ? 18.109 -15.82 -2.348 1 96.19 137 ALA B O 1
ATOM 2500 N N . ASP B 1 138 ? 20.234 -16.125 -3.018 1 96.44 138 ASP B N 1
ATOM 2501 C CA . ASP B 1 138 ? 20.766 -15.875 -1.68 1 96.44 138 ASP B CA 1
ATOM 2502 C C . ASP B 1 138 ? 20.453 -14.453 -1.221 1 96.44 138 ASP B C 1
ATOM 2504 O O . ASP B 1 138 ? 20.156 -14.227 -0.045 1 96.44 138 ASP B O 1
ATOM 2508 N N . LEU B 1 139 ? 20.531 -13.57 -2.139 1 97.81 139 LEU B N 1
ATOM 2509 C CA . LEU B 1 139 ? 20.266 -12.172 -1.822 1 97.81 139 LEU B CA 1
ATOM 2510 C C . LEU B 1 139 ? 18.812 -11.969 -1.435 1 97.81 139 LEU B C 1
ATOM 2512 O O . LEU B 1 139 ? 18.5 -11.141 -0.573 1 97.81 139 LEU B O 1
ATOM 2516 N N . PHE B 1 140 ? 17.844 -12.68 -2.033 1 98.06 140 PHE B N 1
ATOM 2517 C CA . PHE B 1 140 ? 16.438 -12.594 -1.649 1 98.06 140 PHE B CA 1
ATOM 2518 C C . PHE B 1 140 ? 16.266 -12.984 -0.187 1 98.06 140 PHE B C 1
ATOM 2520 O O . PHE 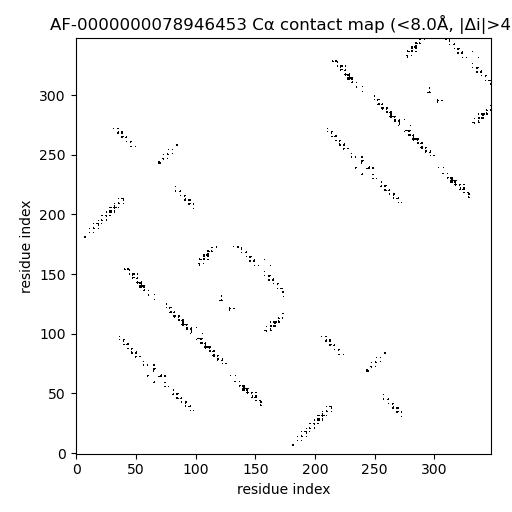B 1 140 ? 15.438 -12.391 0.518 1 98.06 140 PHE B O 1
ATOM 2527 N N . GLU B 1 141 ? 16.984 -13.969 0.206 1 97.44 141 GLU B N 1
ATOM 2528 C CA . GLU B 1 141 ? 16.906 -14.391 1.602 1 97.44 141 GLU B CA 1
ATOM 2529 C C . GLU B 1 141 ? 17.359 -13.281 2.541 1 97.44 141 GLU B C 1
ATOM 2531 O O . GLU B 1 141 ? 16.688 -12.969 3.525 1 97.44 141 GLU B O 1
ATOM 2536 N N . GLU B 1 142 ? 18.484 -12.68 2.227 1 98.19 142 GLU B N 1
ATOM 2537 C CA . GLU B 1 142 ? 19.031 -11.609 3.057 1 98.19 142 GLU B CA 1
ATOM 2538 C C . GLU B 1 142 ? 18.109 -10.398 3.064 1 98.19 142 GLU B C 1
ATOM 2540 O O . GLU B 1 142 ? 17.906 -9.766 4.105 1 98.19 142 GLU B O 1
ATOM 2545 N N . ILE B 1 143 ? 17.562 -10.086 1.911 1 98.62 143 ILE B N 1
ATOM 2546 C CA . ILE B 1 143 ? 16.625 -8.969 1.795 1 98.62 143 ILE B CA 1
ATOM 2547 C C . ILE B 1 143 ? 15.383 -9.242 2.648 1 98.62 143 ILE B C 1
ATOM 2549 O O . ILE B 1 143 ? 14.945 -8.383 3.408 1 98.62 143 ILE B O 1
ATOM 2553 N N . GLY B 1 144 ? 14.82 -10.43 2.521 1 98.25 144 GLY B N 1
ATOM 2554 C CA . GLY B 1 144 ? 13.664 -10.797 3.322 1 98.25 144 GLY B CA 1
ATOM 2555 C C . GLY B 1 144 ? 13.914 -10.703 4.816 1 98.25 144 GLY B C 1
ATOM 2556 O O . GLY B 1 144 ? 13.062 -10.227 5.566 1 98.25 144 GLY B O 1
ATOM 2557 N N . GLU B 1 145 ? 15.07 -11.172 5.234 1 97.56 145 GLU B N 1
ATOM 2558 C CA . GLU B 1 145 ? 15.438 -11.086 6.648 1 97.56 145 GLU B CA 1
ATOM 2559 C C . GLU B 1 145 ? 15.531 -9.633 7.102 1 97.56 145 GLU B C 1
ATOM 2561 O O . GLU B 1 145 ? 15.07 -9.289 8.188 1 97.56 145 GLU B O 1
ATOM 2566 N N . SER B 1 146 ? 16.156 -8.883 6.27 1 98.38 146 SER B N 1
ATOM 2567 C CA . SER B 1 146 ? 16.281 -7.461 6.586 1 98.38 146 SER B CA 1
ATOM 2568 C C . SER B 1 146 ? 14.922 -6.789 6.672 1 98.38 146 SER B C 1
ATOM 2570 O O . SER B 1 146 ? 14.672 -5.996 7.582 1 98.38 146 SER B O 1
ATOM 2572 N N . ILE B 1 147 ? 14 -7.062 5.754 1 98.19 147 ILE B N 1
ATOM 2573 C CA . ILE B 1 147 ? 12.648 -6.508 5.762 1 98.19 147 ILE B CA 1
ATOM 2574 C C . ILE B 1 147 ? 11.914 -6.977 7.012 1 98.19 147 ILE B C 1
ATOM 2576 O O . ILE B 1 147 ? 11.203 -6.195 7.652 1 98.19 147 ILE B O 1
ATOM 2580 N N . SER B 1 148 ? 12.094 -8.18 7.363 1 97.06 148 SER B N 1
ATOM 2581 C CA . SER B 1 148 ? 11.461 -8.734 8.555 1 97.06 148 SER B CA 1
ATOM 2582 C C . SER B 1 148 ? 11.875 -7.969 9.812 1 97.06 148 SER B C 1
ATOM 2584 O O . SER B 1 148 ? 11.055 -7.719 10.695 1 97.06 148 SER B O 1
ATOM 2586 N N . GLU B 1 149 ? 13.125 -7.66 9.898 1 96.81 149 GLU B N 1
ATOM 2587 C CA . GLU B 1 149 ? 13.609 -6.887 11.039 1 96.81 149 GLU B CA 1
ATOM 2588 C C . GLU B 1 149 ? 12.922 -5.523 11.109 1 96.81 149 GLU B C 1
ATOM 2590 O O . GLU B 1 149 ? 12.539 -5.07 12.188 1 96.81 149 GLU B O 1
ATOM 2595 N N . ILE B 1 150 ? 12.789 -4.914 9.969 1 97.12 150 ILE B N 1
ATOM 2596 C CA . ILE B 1 150 ? 12.141 -3.609 9.906 1 97.12 150 ILE B CA 1
ATOM 2597 C C . ILE B 1 150 ? 10.664 -3.756 10.266 1 97.12 150 ILE B C 1
ATOM 2599 O O . ILE B 1 150 ? 10.125 -2.961 11.039 1 97.12 150 ILE B O 1
ATOM 2603 N N . TYR B 1 151 ? 10.031 -4.781 9.719 1 95.31 151 TYR B N 1
ATOM 2604 C CA . TYR B 1 151 ? 8.625 -5.059 9.977 1 95.31 151 TYR B CA 1
ATOM 2605 C C . TYR B 1 151 ? 8.367 -5.25 11.469 1 95.31 151 TYR B C 1
ATOM 2607 O O . TYR B 1 151 ? 7.395 -4.723 12.008 1 95.31 151 TYR B O 1
ATOM 2615 N N . LYS B 1 152 ? 9.219 -5.887 12.117 1 93.69 152 LYS B N 1
ATOM 2616 C CA . LYS B 1 152 ? 9.055 -6.223 13.523 1 93.69 152 LYS B CA 1
ATOM 2617 C C . LYS B 1 152 ? 9.227 -4.988 14.406 1 93.69 152 LYS B C 1
ATOM 2619 O O . LYS B 1 152 ? 8.766 -4.973 15.555 1 93.69 152 LYS B O 1
ATOM 2624 N N . SER B 1 153 ? 9.961 -3.957 13.922 1 88.75 153 SER B N 1
ATOM 2625 C CA . SER B 1 153 ? 10.141 -2.736 14.703 1 88.75 153 SER B CA 1
ATOM 2626 C C . SER B 1 153 ? 8.828 -1.965 14.828 1 88.75 153 SER B C 1
ATOM 2628 O O . SER B 1 153 ? 8.703 -1.083 15.68 1 88.75 153 SER B O 1
ATOM 2630 N N . ARG B 1 154 ? 7.746 -2.275 14.148 1 75.19 154 ARG B N 1
ATOM 2631 C CA . ARG B 1 154 ? 6.371 -1.791 14.117 1 75.19 154 ARG B CA 1
ATOM 2632 C C . ARG B 1 154 ? 6.328 -0.268 14.039 1 75.19 154 ARG B C 1
ATOM 2634 O O . ARG B 1 154 ? 7.23 0.409 14.539 1 75.19 154 ARG B O 1
ATOM 2641 N N . ARG B 1 155 ? 5.445 0.293 13.516 1 74.31 155 ARG B N 1
ATOM 2642 C CA . ARG B 1 155 ? 4.949 1.665 13.5 1 74.31 155 ARG B CA 1
ATOM 2643 C C . ARG B 1 155 ? 6.086 2.656 13.281 1 74.31 155 ARG B C 1
ATOM 2645 O O . ARG B 1 155 ? 6.152 3.689 13.953 1 74.31 155 ARG B O 1
ATOM 2652 N N . GLY B 1 156 ? 7 2.258 12.477 1 77.88 156 GLY B N 1
ATOM 2653 C CA . GLY B 1 156 ? 8.023 3.227 12.109 1 77.88 156 GLY B CA 1
ATOM 2654 C C . GLY B 1 156 ? 9.18 3.273 13.094 1 77.88 156 GLY B C 1
ATOM 2655 O O . GLY B 1 156 ? 10.047 4.141 12.992 1 77.88 156 GLY B O 1
ATOM 2656 N N . ASN B 1 157 ? 9.266 2.455 14.016 1 89.56 157 ASN B N 1
ATOM 2657 C CA . ASN B 1 157 ? 10.32 2.496 15.023 1 89.56 157 ASN B CA 1
ATOM 2658 C C . ASN B 1 157 ? 11.57 1.753 14.555 1 89.56 157 ASN B C 1
ATOM 2660 O O . ASN B 1 157 ? 12.359 1.289 15.383 1 89.56 157 ASN B O 1
ATOM 2664 N N . PHE B 1 158 ? 11.766 1.617 13.312 1 95 158 PHE B N 1
ATOM 2665 C CA . PHE B 1 158 ? 13 1.071 12.766 1 95 158 PHE B CA 1
ATOM 2666 C C . PHE B 1 158 ? 14.07 2.154 12.656 1 95 158 PHE B C 1
ATOM 2668 O O . PHE B 1 158 ? 13.758 3.346 12.719 1 95 158 PHE B O 1
ATOM 2675 N N . THR B 1 159 ? 15.352 1.755 12.594 1 95.62 159 THR B N 1
ATOM 2676 C CA . THR B 1 159 ? 16.484 2.67 12.672 1 95.62 159 THR B CA 1
ATOM 2677 C C . THR B 1 159 ? 17.062 2.922 11.281 1 95.62 159 THR B C 1
ATOM 2679 O O . THR B 1 159 ? 16.781 2.176 10.344 1 95.62 159 THR B O 1
ATOM 2682 N N . ASN B 1 160 ? 17.891 3.951 11.195 1 96.38 160 ASN B N 1
ATOM 2683 C CA . ASN B 1 160 ? 18.625 4.238 9.977 1 96.38 160 ASN B CA 1
ATOM 2684 C C . ASN B 1 160 ? 19.547 3.08 9.586 1 96.38 160 ASN B C 1
ATOM 2686 O O . ASN B 1 160 ? 19.703 2.775 8.406 1 96.38 160 ASN B O 1
ATOM 2690 N N . ALA B 1 161 ? 20.141 2.459 10.594 1 97.06 161 ALA B N 1
ATOM 2691 C CA . ALA B 1 161 ? 21.047 1.341 10.336 1 97.06 161 ALA B CA 1
ATOM 2692 C C . ALA B 1 161 ? 20.297 0.188 9.656 1 97.06 161 ALA B C 1
ATOM 2694 O O . ALA B 1 161 ? 20.828 -0.443 8.742 1 97.06 161 ALA B O 1
ATOM 2695 N N . GLN B 1 162 ? 19.125 -0.061 10.055 1 97.75 162 GLN B N 1
ATOM 2696 C CA . GLN B 1 162 ? 18.328 -1.133 9.469 1 97.75 162 GLN B CA 1
ATOM 2697 C C . GLN B 1 162 ? 17.984 -0.83 8.016 1 97.75 162 GLN B C 1
ATOM 2699 O O . GLN B 1 162 ? 18.094 -1.703 7.152 1 97.75 162 GLN B O 1
ATOM 2704 N N . THR B 1 163 ? 17.578 0.397 7.766 1 98.06 163 THR B N 1
ATOM 2705 C CA . THR B 1 163 ? 17.188 0.745 6.406 1 98.06 163 THR B CA 1
ATOM 2706 C C . THR B 1 163 ? 18.406 0.879 5.504 1 98.06 163 THR B C 1
ATOM 2708 O O . THR B 1 163 ? 18.328 0.569 4.312 1 98.06 163 THR B O 1
ATOM 2711 N N . GLU B 1 164 ? 19.547 1.319 6.031 1 98.25 164 GLU B N 1
ATOM 2712 C CA . GLU B 1 164 ? 20.797 1.359 5.27 1 98.25 164 GLU B CA 1
ATOM 2713 C C . GLU B 1 164 ? 21.234 -0.043 4.859 1 98.25 164 GLU B C 1
ATOM 2715 O O . GLU B 1 164 ? 21.703 -0.247 3.738 1 98.25 164 GLU B O 1
ATOM 2720 N N . ARG B 1 165 ? 21.109 -0.952 5.766 1 98.38 165 ARG B N 1
ATOM 2721 C CA . ARG B 1 165 ? 21.422 -2.338 5.438 1 98.38 165 ARG B CA 1
ATOM 2722 C C . ARG B 1 165 ? 20.547 -2.842 4.297 1 98.38 165 ARG B C 1
ATOM 2724 O O . ARG B 1 165 ? 21.031 -3.439 3.34 1 98.38 165 ARG B O 1
ATOM 2731 N N . LEU B 1 166 ? 19.234 -2.643 4.426 1 98.69 166 LEU B N 1
ATOM 2732 C CA . LEU B 1 166 ? 18.312 -3.059 3.373 1 98.69 166 LEU B CA 1
ATOM 2733 C C . LEU B 1 166 ? 18.688 -2.41 2.043 1 98.69 166 LEU B C 1
ATOM 2735 O O . LEU B 1 166 ? 18.641 -3.062 0.996 1 98.69 166 LEU B O 1
ATOM 2739 N N . LEU B 1 167 ? 19.031 -1.107 2.092 1 98.75 167 LEU B N 1
ATOM 2740 C CA . LEU B 1 167 ? 19.422 -0.387 0.885 1 98.75 167 LEU B CA 1
ATOM 2741 C C . LEU B 1 167 ? 20.641 -1.03 0.242 1 98.75 167 LEU B C 1
ATOM 2743 O O . LEU B 1 167 ? 20.656 -1.266 -0.969 1 98.75 167 LEU B O 1
ATOM 2747 N N . ASN B 1 168 ? 21.625 -1.335 1.054 1 98.56 168 ASN B N 1
ATOM 2748 C CA . ASN B 1 168 ? 22.844 -1.97 0.547 1 98.56 168 ASN B CA 1
ATOM 2749 C C . ASN B 1 168 ? 22.531 -3.32 -0.098 1 98.56 168 ASN B C 1
ATOM 2751 O O . ASN B 1 168 ? 23.094 -3.65 -1.146 1 98.56 168 ASN B O 1
ATOM 2755 N N . LEU B 1 169 ? 21.688 -4.066 0.479 1 98.69 169 LEU B N 1
ATOM 2756 C CA . LEU B 1 169 ? 21.328 -5.375 -0.057 1 98.69 169 LEU B CA 1
ATOM 2757 C C . LEU B 1 169 ? 20.609 -5.23 -1.401 1 98.69 169 LEU B C 1
ATOM 2759 O O . LEU B 1 169 ? 20.938 -5.945 -2.355 1 98.69 169 LEU B O 1
ATOM 2763 N N . THR B 1 170 ? 19.703 -4.305 -1.518 1 98.56 170 THR B N 1
ATOM 2764 C CA . THR B 1 170 ? 18.906 -4.18 -2.734 1 98.56 170 THR B CA 1
ATOM 2765 C C . THR B 1 170 ? 19.75 -3.576 -3.863 1 98.56 170 THR B C 1
ATOM 2767 O O . THR B 1 170 ? 19.453 -3.783 -5.043 1 98.56 170 THR B O 1
ATOM 2770 N N . GLU B 1 171 ? 20.766 -2.793 -3.559 1 97.88 171 GLU B N 1
ATOM 2771 C CA . GLU B 1 171 ? 21.688 -2.277 -4.566 1 97.88 171 GLU B CA 1
ATOM 2772 C C . GLU B 1 171 ? 22.469 -3.406 -5.223 1 97.88 171 GLU B C 1
ATOM 2774 O O . GLU B 1 171 ? 23 -3.244 -6.324 1 97.88 171 GLU B O 1
ATOM 2779 N N . GLY B 1 172 ? 22.516 -4.559 -4.562 1 96.56 172 GLY B N 1
ATOM 2780 C CA . GLY B 1 172 ? 23.25 -5.707 -5.074 1 96.56 172 GLY B CA 1
ATOM 2781 C C . GLY B 1 172 ? 22.453 -6.52 -6.078 1 96.56 172 GLY B C 1
ATOM 2782 O O . GLY B 1 172 ? 23 -7.422 -6.723 1 96.56 172 GLY B O 1
ATOM 2783 N N . LEU B 1 173 ? 21.203 -6.156 -6.172 1 96.38 173 LEU B N 1
ATOM 2784 C CA . LEU B 1 173 ? 20.375 -6.883 -7.129 1 96.38 173 LEU B CA 1
ATOM 2785 C C . LEU B 1 173 ? 20.844 -6.617 -8.555 1 96.38 173 LEU B C 1
ATOM 2787 O O . LEU B 1 173 ? 21.188 -5.48 -8.906 1 96.38 173 LEU B O 1
ATOM 2791 N N . SER B 1 174 ? 21.141 -7.66 -9.359 1 86.62 174 SER B N 1
ATOM 2792 C CA . SER B 1 174 ? 21.641 -7.578 -10.727 1 86.62 174 SER B CA 1
ATOM 2793 C C . SER B 1 174 ? 21.062 -8.695 -11.602 1 86.62 174 SER B C 1
ATOM 2795 O O . SER B 1 174 ? 20.688 -9.75 -11.094 1 86.62 174 SER B O 1
#